Protein AF-0000000081098781 (afdb_homodimer)

Sequence (186 aa):
MKWMLLVIWVTLLCAADGVNGEGGSIKENVVYDVSNSPYLVTQDIVIHQGAKLTINPGVTVKFDPGVGMTIRGVLKAEVSKSKEVKVRSVQKFMKWMLLVIWVTLLCAADGVNGEGGSIKENVVYDVSNSPYLVTQDIVIHQGAKLTINPGVTVKFDPGVGMTIRGVLKAEVSKSKEVKVRSVQKF

Radius of gyration: 23.48 Å; Cα contacts (8 Å, |Δi|>4): 491; chains: 2; bounding box: 37×114×58 Å

Structure (mmCIF, N/CA/C/O backbone):
data_AF-0000000081098781-model_v1
#
loop_
_entity.id
_entity.type
_entity.pdbx_description
1 polymer 'Uncharacterized protein'
#
loop_
_atom_site.group_PDB
_atom_site.id
_atom_site.type_symbol
_atom_site.label_atom_id
_atom_site.label_alt_id
_atom_site.label_comp_id
_atom_site.label_asym_id
_atom_site.label_entity_id
_atom_site.label_seq_id
_atom_site.pdbx_PDB_ins_code
_atom_site.Cartn_x
_atom_site.Cartn_y
_atom_site.Cartn_z
_atom_site.occupancy
_atom_site.B_iso_or_equiv
_atom_site.auth_seq_id
_atom_site.auth_comp_id
_atom_site.auth_asym_id
_atom_site.auth_atom_id
_atom_site.pdbx_PDB_model_num
ATOM 1 N N . MET A 1 1 ? 19.25 -61.469 -20.016 1 42.28 1 MET A N 1
ATOM 2 C CA . MET A 1 1 ? 18.312 -60.375 -20.25 1 42.28 1 MET A CA 1
ATOM 3 C C . MET A 1 1 ? 18.844 -59.062 -19.625 1 42.28 1 MET A C 1
ATOM 5 O O . MET A 1 1 ? 19.109 -59 -18.422 1 42.28 1 MET A O 1
ATOM 9 N N . LYS A 1 2 ? 19.766 -58.281 -20.297 1 52.47 2 LYS A N 1
ATOM 10 C CA . LYS A 1 2 ? 20.297 -56.969 -19.984 1 52.47 2 LYS A CA 1
ATOM 11 C C . LYS A 1 2 ? 19.188 -55.938 -19.844 1 52.47 2 LYS A C 1
ATOM 13 O O . LYS A 1 2 ? 18.531 -55.594 -20.828 1 52.47 2 LYS A O 1
ATOM 18 N N . TRP A 1 3 ? 18.312 -56.031 -18.891 1 49.47 3 TRP A N 1
ATOM 19 C CA . TRP A 1 3 ? 17.25 -55.062 -18.641 1 49.47 3 TRP A CA 1
ATOM 20 C C . TRP A 1 3 ? 17.781 -53.625 -18.547 1 49.47 3 TRP A C 1
ATOM 22 O O . TRP A 1 3 ? 18.703 -53.375 -17.766 1 49.47 3 TRP A O 1
ATOM 32 N N . MET A 1 4 ? 17.672 -52.844 -19.656 1 50.31 4 MET A N 1
ATOM 33 C CA . MET A 1 4 ? 17.875 -51.406 -19.953 1 50.31 4 MET A CA 1
ATOM 34 C C . MET A 1 4 ? 17.172 -50.531 -18.922 1 50.31 4 MET A C 1
ATOM 36 O O . MET A 1 4 ? 15.945 -50.625 -18.766 1 50.31 4 MET A O 1
ATOM 40 N N . LEU A 1 5 ? 17.703 -50.031 -17.828 1 53.72 5 LEU A N 1
ATOM 41 C CA . LEU A 1 5 ? 17.266 -49.031 -16.844 1 53.72 5 LEU A CA 1
ATOM 42 C C . LEU A 1 5 ? 16.844 -47.719 -17.547 1 53.72 5 LEU A C 1
ATOM 44 O O . LEU A 1 5 ? 17.656 -47.094 -18.234 1 53.72 5 LEU A O 1
ATOM 48 N N . LEU A 1 6 ? 15.555 -47.594 -17.984 1 53.38 6 LEU A N 1
ATOM 49 C CA . LEU A 1 6 ? 14.969 -46.375 -18.484 1 53.38 6 LEU A CA 1
ATOM 50 C C . LEU A 1 6 ? 15 -45.281 -17.422 1 53.38 6 LEU A C 1
ATOM 52 O O . LEU A 1 6 ? 14.352 -45.375 -16.391 1 53.38 6 LEU A O 1
ATOM 56 N N . VAL A 1 7 ? 16.078 -44.625 -17.281 1 52.94 7 VAL A N 1
ATOM 57 C CA . VAL A 1 7 ? 16.188 -43.406 -16.453 1 52.94 7 VAL A CA 1
ATOM 58 C C . VAL A 1 7 ? 15.164 -42.375 -16.938 1 52.94 7 VAL A C 1
ATOM 60 O O . VAL A 1 7 ? 15.258 -41.875 -18.062 1 52.94 7 VAL A O 1
ATOM 63 N N . ILE A 1 8 ? 13.898 -42.438 -16.438 1 57.12 8 ILE A N 1
ATOM 64 C CA . ILE A 1 8 ? 12.898 -41.406 -16.672 1 57.12 8 ILE A CA 1
ATOM 65 C C . ILE A 1 8 ? 13.391 -40.062 -16.094 1 57.12 8 ILE A C 1
ATOM 67 O O . ILE A 1 8 ? 13.57 -39.938 -14.875 1 57.12 8 ILE A O 1
ATOM 71 N N . TRP A 1 9 ? 14.148 -39.219 -16.891 1 55.81 9 TRP A N 1
ATOM 72 C CA . TRP A 1 9 ? 14.539 -37.844 -16.594 1 55.81 9 TRP A CA 1
ATOM 73 C C . TRP A 1 9 ? 13.312 -36.969 -16.312 1 55.81 9 TRP A C 1
ATOM 75 O O . TRP A 1 9 ? 12.492 -36.75 -17.219 1 55.81 9 TRP A O 1
ATOM 85 N N . VAL A 1 10 ? 12.656 -37.094 -15.156 1 52.22 10 VAL A N 1
ATOM 86 C CA . VAL A 1 10 ? 11.578 -36.219 -14.703 1 52.22 10 VAL A CA 1
ATOM 87 C C . VAL A 1 10 ? 12.031 -34.75 -14.75 1 52.22 10 VAL A C 1
ATOM 89 O O . VAL A 1 10 ? 12.977 -34.375 -14.055 1 52.22 10 VAL A O 1
ATOM 92 N N . THR A 1 11 ? 11.891 -34 -15.891 1 50.66 11 THR A N 1
ATOM 93 C CA . THR A 1 11 ? 12.062 -32.562 -16.016 1 50.66 11 THR A CA 1
ATOM 94 C C . THR A 1 11 ? 11.062 -31.812 -15.141 1 50.66 11 THR A C 1
ATOM 96 O O . THR A 1 11 ? 9.852 -31.984 -15.297 1 50.66 11 THR A O 1
ATOM 99 N N . LEU A 1 12 ? 11.258 -31.625 -13.844 1 48.53 12 LEU A N 1
ATOM 100 C CA . LEU A 1 12 ? 10.523 -30.688 -12.992 1 48.53 12 LEU A CA 1
ATOM 101 C C . LEU A 1 12 ? 10.438 -29.312 -13.633 1 48.53 12 LEU A C 1
ATOM 103 O O . LEU A 1 12 ? 11.453 -28.625 -13.766 1 48.53 12 LEU A O 1
ATOM 107 N N . LEU A 1 13 ? 9.68 -29.125 -14.68 1 41.75 13 LEU A N 1
ATOM 108 C CA . LEU A 1 13 ? 9.406 -27.766 -15.141 1 41.75 13 LEU A CA 1
ATOM 109 C C . LEU A 1 13 ? 8.953 -26.875 -13.977 1 41.75 13 LEU A C 1
ATOM 111 O O . LEU A 1 13 ? 7.953 -27.188 -13.32 1 41.75 13 LEU A O 1
ATOM 115 N N . CYS A 1 14 ? 9.852 -26.406 -13.203 1 40.56 14 CYS A N 1
ATOM 116 C CA . CYS A 1 14 ? 9.523 -25.234 -12.406 1 40.56 14 CYS A CA 1
ATOM 117 C C . CYS A 1 14 ? 8.758 -24.203 -13.234 1 40.56 14 CYS A C 1
ATOM 119 O O . CYS A 1 14 ? 9.312 -23.609 -14.156 1 40.56 14 CYS A O 1
ATOM 121 N N . ALA A 1 15 ? 7.527 -24.484 -13.672 1 37.25 15 ALA A N 1
ATOM 122 C CA . ALA A 1 15 ? 6.684 -23.422 -14.234 1 37.25 15 ALA A CA 1
ATOM 123 C C . ALA A 1 15 ? 6.914 -22.094 -13.516 1 37.25 15 ALA A C 1
ATOM 125 O O . ALA A 1 15 ? 6.707 -22 -12.305 1 37.25 15 ALA A O 1
ATOM 126 N N . ALA A 1 16 ? 7.996 -21.422 -13.836 1 36.53 16 ALA A N 1
ATOM 127 C CA . ALA A 1 16 ? 8.055 -20 -13.492 1 36.53 16 ALA A CA 1
ATOM 128 C C . ALA A 1 16 ? 6.691 -19.328 -13.664 1 36.53 16 ALA A C 1
ATOM 130 O O . ALA A 1 16 ? 6.09 -19.406 -14.742 1 36.53 16 ALA A O 1
ATOM 131 N N . ASP A 1 17 ? 5.852 -19.547 -12.789 1 35.94 17 ASP A N 1
ATOM 132 C CA . ASP A 1 17 ? 4.703 -18.656 -12.906 1 35.94 17 ASP A CA 1
ATOM 133 C C . ASP A 1 17 ? 5.137 -17.266 -13.367 1 35.94 17 ASP A C 1
ATOM 135 O O . ASP A 1 17 ? 5.992 -16.625 -12.734 1 35.94 17 ASP A O 1
ATOM 139 N N . GLY A 1 18 ? 5.512 -17.031 -14.641 1 36.22 18 GLY A N 1
ATOM 140 C CA . GLY A 1 18 ? 5.648 -15.742 -15.289 1 36.22 18 GLY A CA 1
ATOM 141 C C . GLY A 1 18 ? 5.078 -14.602 -14.469 1 36.22 18 GLY A C 1
ATOM 142 O O . GLY A 1 18 ? 4.137 -14.789 -13.695 1 36.22 18 GLY A O 1
ATOM 143 N N . VAL A 1 19 ? 5.93 -13.633 -14.172 1 40.06 19 VAL A N 1
ATOM 144 C CA . VAL A 1 19 ? 5.598 -12.43 -13.422 1 40.06 19 VAL A CA 1
ATOM 145 C C . VAL A 1 19 ? 4.23 -11.906 -13.852 1 40.06 19 VAL A C 1
ATOM 147 O O . VAL A 1 19 ? 4.102 -11.266 -14.898 1 40.06 19 VAL A O 1
ATOM 150 N N . ASN A 1 20 ? 3.205 -12.688 -14.156 1 45.53 20 ASN A N 1
ATOM 151 C CA . ASN A 1 20 ? 1.869 -12.234 -14.531 1 45.53 20 ASN A CA 1
ATOM 152 C C . ASN A 1 20 ? 1.435 -11.023 -13.719 1 45.53 20 ASN A C 1
ATOM 154 O O . ASN A 1 20 ? 1.931 -10.797 -12.609 1 45.53 20 ASN A O 1
ATOM 158 N N . GLY A 1 21 ? 1.033 -9.914 -14.398 1 58.22 21 GLY A N 1
ATOM 159 C CA . GLY A 1 21 ? 0.295 -8.836 -13.766 1 58.22 21 GLY A CA 1
ATOM 160 C C . GLY A 1 21 ? -0.397 -9.25 -12.484 1 58.22 21 GLY A C 1
ATOM 161 O O . GLY A 1 21 ? -1.012 -10.312 -12.422 1 58.22 21 GLY A O 1
ATOM 162 N N . GLU A 1 22 ? 0.408 -8.875 -11.438 1 65.44 22 GLU A N 1
ATOM 163 C CA . GLU A 1 22 ? -0.18 -9.211 -10.141 1 65.44 22 GLU A CA 1
ATOM 164 C C . GLU A 1 22 ? -1.551 -8.562 -9.977 1 65.44 22 GLU A C 1
ATOM 166 O O . GLU A 1 22 ? -1.869 -7.586 -10.656 1 65.44 22 GLU A O 1
ATOM 171 N N . GLY A 1 23 ? -2.357 -9.219 -9.562 1 74.88 23 GLY A N 1
ATOM 172 C CA . GLY A 1 23 ? -3.707 -8.797 -9.211 1 74.88 23 GLY A CA 1
ATOM 173 C C . GLY A 1 23 ? -4.613 -9.961 -8.844 1 74.88 23 GLY A C 1
ATOM 174 O O . GLY A 1 23 ? -4.172 -11.109 -8.812 1 74.88 23 GLY A O 1
ATOM 175 N N . GLY A 1 24 ? -5.66 -9.602 -8.273 1 86.12 24 GLY A N 1
ATOM 176 C CA . GLY A 1 24 ? -6.664 -10.586 -7.906 1 86.12 24 GLY A CA 1
ATOM 177 C C . GLY A 1 24 ? -6.973 -10.602 -6.422 1 86.12 24 GLY A C 1
ATOM 178 O O . GLY A 1 24 ? -6.664 -9.648 -5.711 1 86.12 24 GLY A O 1
ATOM 179 N N . SER A 1 25 ? -7.629 -11.82 -6.113 1 90.81 25 SER A N 1
ATOM 180 C CA . SER A 1 25 ? -8.102 -11.961 -4.742 1 90.81 25 SER A CA 1
ATOM 181 C C . SER A 1 25 ? -7.086 -12.719 -3.887 1 90.81 25 SER A C 1
ATOM 183 O O . SER A 1 25 ? -6.625 -13.797 -4.27 1 90.81 25 SER A O 1
ATOM 185 N N . ILE A 1 26 ? -6.695 -12.172 -2.891 1 92.06 26 ILE A N 1
ATOM 186 C CA . I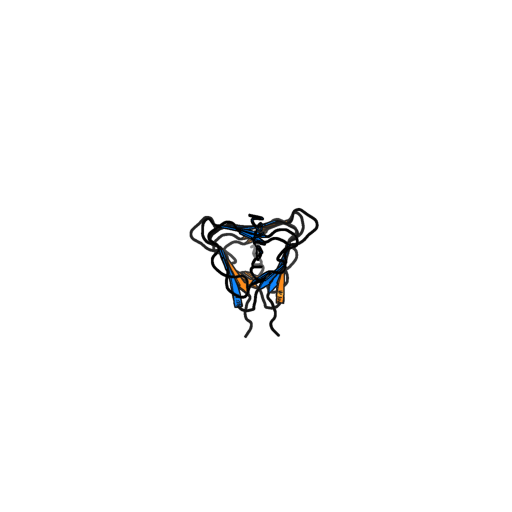LE A 1 26 ? -5.828 -12.797 -1.898 1 92.06 26 ILE A CA 1
ATOM 187 C C . ILE A 1 26 ? -6.668 -13.328 -0.738 1 92.06 26 ILE A C 1
ATOM 189 O O . ILE A 1 26 ? -7.246 -12.547 0.021 1 92.06 26 ILE A O 1
ATOM 193 N N . LYS A 1 27 ? -6.742 -14.602 -0.645 1 92.5 27 LYS A N 1
ATOM 194 C CA . LYS A 1 27 ? -7.594 -15.211 0.37 1 92.5 27 LYS A CA 1
ATOM 195 C C . LYS A 1 27 ? -6.762 -15.906 1.443 1 92.5 27 LYS A C 1
ATOM 197 O O . LYS A 1 27 ? -7.305 -16.422 2.422 1 92.5 27 LYS A O 1
ATOM 202 N N . GLU A 1 28 ? -5.477 -15.961 1.169 1 92.94 28 GLU A N 1
ATOM 203 C CA . GLU A 1 28 ? -4.535 -16.531 2.123 1 92.94 28 GLU A CA 1
ATOM 204 C C . GLU A 1 28 ? -3.346 -15.609 2.355 1 92.94 28 GLU A C 1
ATOM 206 O O . GLU A 1 28 ? -3.225 -14.57 1.701 1 92.94 28 GLU A O 1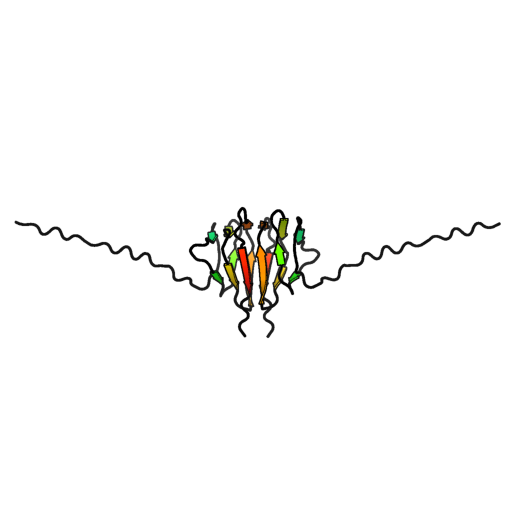
ATOM 211 N N . ASN A 1 29 ? -2.549 -16.125 3.258 1 93.62 29 ASN A N 1
ATOM 212 C CA . ASN A 1 29 ? -1.368 -15.312 3.549 1 93.62 29 ASN A CA 1
ATOM 213 C C . ASN A 1 29 ? -0.35 -15.375 2.414 1 93.62 29 ASN A C 1
ATOM 215 O O . ASN A 1 29 ? 0.05 -16.469 1.995 1 93.62 29 ASN A O 1
ATOM 219 N N . VAL A 1 30 ? -0.072 -14.281 1.863 1 91.62 30 VAL A N 1
ATOM 220 C CA . VAL A 1 30 ? 0.874 -14.172 0.758 1 91.62 30 VAL A CA 1
ATOM 221 C C . VAL A 1 30 ? 2.031 -13.258 1.155 1 91.62 30 VAL A C 1
ATOM 223 O O . VAL A 1 30 ? 1.834 -12.273 1.87 1 91.62 30 VAL A O 1
ATOM 226 N N . VAL A 1 31 ? 3.232 -13.617 0.716 1 92.94 31 VAL A N 1
ATOM 227 C CA . VAL A 1 31 ? 4.414 -12.805 0.979 1 92.94 31 VAL A CA 1
ATOM 228 C C . VAL A 1 31 ? 5.066 -12.398 -0.34 1 92.94 31 VAL A C 1
ATOM 230 O O . VAL A 1 31 ? 5.344 -13.242 -1.19 1 92.94 31 VAL A O 1
ATOM 233 N N . TYR A 1 32 ? 5.172 -11.172 -0.596 1 91.31 32 TYR A N 1
ATOM 234 C CA . TYR A 1 32 ? 5.953 -10.664 -1.716 1 91.31 32 TYR A CA 1
ATOM 235 C C . TYR A 1 32 ? 7.434 -10.586 -1.358 1 91.31 32 TYR A C 1
ATOM 237 O O . TYR A 1 32 ? 7.824 -9.844 -0.457 1 91.31 32 TYR A O 1
ATOM 245 N N . ASP A 1 33 ? 8.156 -11.289 -2.049 1 92.06 33 ASP A N 1
ATOM 246 C CA . ASP A 1 33 ? 9.594 -11.359 -1.797 1 92.06 33 ASP A CA 1
ATOM 247 C C . ASP A 1 33 ? 10.383 -10.695 -2.922 1 92.06 33 ASP A C 1
ATOM 249 O O . ASP A 1 33 ? 9.867 -10.516 -4.027 1 92.06 33 ASP A O 1
ATOM 253 N N . VAL A 1 34 ? 11.648 -10.406 -2.6 1 91.31 34 VAL A N 1
ATOM 254 C CA . VAL A 1 34 ? 12.508 -9.664 -3.52 1 91.31 34 VAL A CA 1
ATOM 255 C C . VAL A 1 34 ? 12.812 -10.523 -4.746 1 91.31 34 VAL A C 1
ATOM 257 O O . VAL A 1 34 ? 13.141 -9.992 -5.812 1 91.31 34 VAL A O 1
ATOM 260 N N . SER A 1 35 ? 12.672 -11.766 -4.602 1 90.31 35 SER A N 1
ATOM 261 C CA . SER A 1 35 ? 13.008 -12.688 -5.684 1 90.31 35 SER A CA 1
ATOM 262 C C . SER A 1 35 ? 12.141 -12.43 -6.914 1 90.31 35 SER A C 1
ATOM 264 O O . SER A 1 35 ? 12.594 -12.617 -8.047 1 90.31 35 SER A O 1
ATOM 266 N N . ASN A 1 36 ? 10.898 -11.961 -6.754 1 88.31 36 ASN A N 1
ATOM 267 C CA . ASN A 1 36 ? 9.984 -11.703 -7.859 1 88.31 36 ASN A CA 1
ATOM 268 C C . ASN A 1 36 ? 9.773 -10.203 -8.07 1 88.31 36 ASN A C 1
ATOM 270 O O . ASN A 1 36 ? 8.844 -9.805 -8.773 1 88.31 36 ASN A O 1
ATOM 274 N N . SER A 1 37 ? 10.594 -9.453 -7.445 1 90.12 37 SER A N 1
ATOM 275 C CA . SER A 1 37 ? 10.484 -8 -7.562 1 90.12 37 SER A CA 1
ATOM 276 C C . SER A 1 37 ? 11.117 -7.504 -8.859 1 90.12 37 SER A C 1
ATOM 278 O O . SER A 1 37 ? 12.156 -8.008 -9.281 1 90.12 37 SER A O 1
ATOM 280 N N . PRO A 1 38 ? 10.531 -6.535 -9.586 1 91.94 38 PRO A N 1
ATOM 281 C CA . PRO A 1 38 ? 9.328 -5.781 -9.211 1 91.94 38 PRO A CA 1
ATOM 282 C C . PRO A 1 38 ? 8.039 -6.539 -9.516 1 91.94 38 PRO A C 1
ATOM 284 O O . PRO A 1 38 ? 8.008 -7.375 -10.422 1 91.94 38 PRO A O 1
ATOM 287 N N . TYR A 1 39 ? 7.031 -6.316 -8.742 1 90.94 39 TYR A N 1
ATOM 288 C CA . TYR A 1 39 ? 5.68 -6.816 -8.977 1 90.94 39 TYR A CA 1
ATOM 289 C C . TYR A 1 39 ? 4.852 -5.809 -9.766 1 90.94 39 TYR A C 1
ATOM 291 O O . TYR A 1 39 ? 4.605 -4.695 -9.297 1 90.94 39 TYR A O 1
ATOM 299 N N . LEU A 1 40 ? 4.402 -6.133 -10.922 1 89.31 40 LEU A N 1
ATOM 300 C CA . LEU A 1 40 ? 3.566 -5.266 -11.75 1 89.31 40 LEU A CA 1
ATOM 301 C C . LEU A 1 40 ? 2.09 -5.609 -11.578 1 89.31 40 LEU A C 1
ATOM 303 O O . LEU A 1 40 ? 1.626 -6.641 -12.062 1 89.31 40 LEU A O 1
ATOM 307 N N . VAL A 1 41 ? 1.435 -4.773 -10.945 1 89.56 41 VAL A N 1
ATOM 308 C CA . VAL A 1 41 ? 0.017 -4.992 -10.68 1 89.56 41 VAL A CA 1
ATOM 309 C C . VAL A 1 41 ? -0.819 -4.398 -11.812 1 89.56 41 VAL A C 1
ATOM 311 O O . VAL A 1 41 ? -0.92 -3.174 -11.938 1 89.56 41 VAL A O 1
ATOM 314 N N . THR A 1 42 ? -1.396 -5.246 -12.555 1 88.5 42 THR A N 1
ATOM 315 C CA . THR A 1 42 ? -2.121 -4.816 -13.742 1 88.5 42 THR A CA 1
ATOM 316 C C . THR A 1 42 ? -3.627 -4.906 -13.516 1 88.5 42 THR A C 1
ATOM 318 O O . THR A 1 42 ? -4.41 -4.453 -14.359 1 88.5 42 THR A O 1
ATOM 321 N N . GLN A 1 43 ? -3.996 -5.57 -12.406 1 89.5 43 GLN A N 1
ATOM 322 C CA . GLN A 1 43 ? -5.387 -5.672 -11.977 1 89.5 43 GLN A CA 1
ATOM 323 C C . GLN A 1 43 ? -5.523 -5.402 -10.484 1 89.5 43 GLN A C 1
ATOM 325 O O . GLN A 1 43 ? -4.566 -5.57 -9.727 1 89.5 43 GLN A O 1
ATOM 330 N N . ASP A 1 44 ? -6.68 -5.105 -10.203 1 90.88 44 ASP A N 1
ATOM 331 C CA . ASP A 1 44 ? -6.91 -4.758 -8.805 1 90.88 44 ASP A CA 1
ATOM 332 C C . ASP A 1 44 ? -6.598 -5.938 -7.891 1 90.88 44 ASP A C 1
ATOM 334 O O . ASP A 1 44 ? -6.898 -7.086 -8.219 1 90.88 44 ASP A O 1
ATOM 338 N N . ILE A 1 45 ? -6.059 -5.691 -6.777 1 93.06 45 ILE A N 1
ATOM 339 C CA . ILE A 1 45 ? -5.824 -6.68 -5.73 1 93.06 45 ILE A CA 1
ATOM 340 C C . ILE A 1 45 ? -6.875 -6.527 -4.633 1 93.06 45 ILE A C 1
ATOM 342 O O . ILE A 1 45 ? -7.152 -5.414 -4.184 1 93.06 45 ILE A O 1
ATOM 346 N N . VAL A 1 46 ? -7.473 -7.641 -4.285 1 93.62 46 VAL A N 1
ATOM 347 C CA . VAL A 1 46 ? -8.406 -7.648 -3.164 1 93.62 46 VAL A CA 1
ATOM 348 C C . VAL A 1 46 ? -7.891 -8.586 -2.074 1 93.62 46 VAL A C 1
ATOM 350 O O . VAL A 1 46 ? -7.793 -9.797 -2.285 1 93.62 46 VAL A O 1
ATOM 353 N N . ILE A 1 47 ? -7.504 -8.086 -0.953 1 93.94 47 ILE A N 1
ATOM 354 C CA . ILE A 1 47 ? -7.129 -8.875 0.213 1 93.94 47 ILE A CA 1
ATOM 355 C C . ILE A 1 47 ? -8.367 -9.164 1.059 1 93.94 47 ILE A C 1
ATOM 357 O O . ILE A 1 47 ? -8.945 -8.258 1.652 1 93.94 47 ILE A O 1
ATOM 361 N N . HIS A 1 48 ? -8.695 -10.375 1.132 1 92.94 48 HIS A N 1
ATOM 362 C CA . HIS A 1 48 ? -9.93 -10.734 1.829 1 92.94 48 HIS A CA 1
ATOM 363 C C . HIS A 1 48 ? -9.703 -10.805 3.336 1 92.94 48 HIS A C 1
ATOM 365 O O . HIS A 1 48 ? -8.562 -10.812 3.801 1 92.94 48 HIS A O 1
ATOM 371 N N . GLN A 1 49 ? -10.844 -10.773 3.928 1 92.25 49 GLN A N 1
ATOM 372 C CA . GLN A 1 49 ? -10.789 -10.875 5.383 1 92.25 49 GLN A CA 1
ATOM 373 C C . GLN A 1 49 ? -10.07 -12.148 5.816 1 92.25 49 GLN A C 1
ATOM 375 O O . GLN A 1 49 ? -10.305 -13.227 5.262 1 92.25 49 GLN A O 1
ATOM 380 N N . GLY A 1 50 ? -9.219 -12.039 6.746 1 90 50 GLY A N 1
ATOM 381 C CA . GLY A 1 50 ? -8.484 -13.195 7.238 1 90 50 GLY A CA 1
ATOM 382 C C . GLY A 1 50 ? -7.18 -13.438 6.504 1 90 50 GLY A C 1
ATOM 383 O O . GLY A 1 50 ? -6.359 -14.25 6.938 1 90 50 GLY A O 1
ATOM 384 N N . ALA A 1 51 ? -7.07 -12.812 5.332 1 92.12 51 ALA A N 1
ATOM 385 C CA . ALA A 1 51 ? -5.836 -12.953 4.562 1 92.12 51 ALA A CA 1
ATOM 386 C C . ALA A 1 51 ? -4.852 -11.836 4.898 1 92.12 51 ALA A C 1
ATOM 388 O O . ALA A 1 51 ? -5.246 -10.781 5.398 1 92.12 51 ALA A O 1
ATOM 389 N N . LYS A 1 52 ? -3.596 -12.211 4.703 1 93.88 52 LYS A N 1
ATOM 390 C CA . LYS A 1 52 ? -2.541 -11.25 4.992 1 93.88 52 LYS A CA 1
ATOM 391 C C . LYS A 1 52 ? -1.551 -11.148 3.838 1 93.88 52 LYS A C 1
ATOM 393 O O . LYS A 1 52 ? -1.098 -12.172 3.314 1 93.88 52 LYS A O 1
ATOM 398 N N . LEU A 1 53 ? -1.294 -9.945 3.379 1 93.25 53 LEU A N 1
ATOM 399 C CA . LEU A 1 53 ? -0.234 -9.695 2.406 1 93.25 53 LEU A CA 1
ATOM 400 C C . LEU A 1 53 ? 0.962 -9.016 3.064 1 93.25 53 LEU A C 1
ATOM 402 O O . LEU A 1 53 ? 0.834 -7.918 3.607 1 93.25 53 LEU A O 1
ATOM 406 N N . THR A 1 54 ? 2.076 -9.719 3.076 1 95 54 THR A N 1
ATOM 407 C CA . THR A 1 54 ? 3.311 -9.172 3.627 1 95 54 THR A CA 1
ATOM 408 C C . THR A 1 54 ? 4.293 -8.828 2.512 1 95 54 THR A C 1
ATOM 410 O O . THR A 1 54 ? 4.582 -9.656 1.651 1 95 54 THR A O 1
ATOM 413 N N . ILE A 1 55 ? 4.727 -7.648 2.48 1 93.19 55 ILE A N 1
ATOM 414 C CA . ILE A 1 55 ? 5.715 -7.211 1.499 1 93.19 55 ILE A CA 1
ATOM 415 C C . ILE A 1 55 ? 7.094 -7.133 2.152 1 93.19 55 ILE A C 1
ATOM 417 O O . ILE A 1 55 ? 7.301 -6.355 3.088 1 93.19 55 ILE A O 1
ATOM 421 N N . ASN A 1 56 ? 8.039 -7.848 1.707 1 93.38 56 ASN A N 1
ATOM 422 C CA . ASN A 1 56 ? 9.383 -7.898 2.264 1 93.38 56 ASN A CA 1
ATOM 423 C C . ASN A 1 56 ? 10.219 -6.699 1.827 1 93.38 56 ASN A C 1
ATOM 425 O O . ASN A 1 56 ? 9.969 -6.109 0.774 1 93.38 56 ASN A O 1
ATOM 429 N N . PRO A 1 57 ? 11.172 -6.422 2.662 1 94.12 57 PRO A N 1
ATOM 430 C CA . PRO A 1 57 ? 12.07 -5.324 2.283 1 94.12 57 PRO A CA 1
ATOM 431 C C . PRO A 1 57 ? 12.797 -5.582 0.963 1 94.12 57 PRO A C 1
ATOM 433 O O . PRO A 1 57 ? 13.188 -6.719 0.68 1 94.12 57 PRO A O 1
ATOM 436 N N . GLY A 1 58 ? 12.922 -4.527 0.175 1 93.81 58 GLY A N 1
ATOM 437 C CA . GLY A 1 58 ? 13.609 -4.637 -1.101 1 93.81 58 GLY A CA 1
ATOM 438 C C . GLY A 1 58 ? 12.664 -4.828 -2.273 1 93.81 58 GLY A C 1
ATOM 439 O O . GLY A 1 58 ? 13.094 -4.789 -3.43 1 93.81 58 GLY A O 1
ATOM 440 N N . VAL A 1 59 ? 11.422 -5.031 -1.995 1 93.69 59 VAL A N 1
ATOM 441 C CA . VAL A 1 59 ? 10.43 -5.305 -3.033 1 93.69 59 VAL A CA 1
ATOM 442 C C . VAL A 1 59 ? 9.922 -3.99 -3.623 1 93.69 59 VAL A C 1
ATOM 444 O O . VAL A 1 59 ? 9.773 -2.998 -2.906 1 93.69 59 VAL A O 1
ATOM 447 N N . THR A 1 60 ? 9.758 -3.99 -4.926 1 93.62 60 THR A N 1
ATOM 448 C CA . THR A 1 60 ? 9.109 -2.887 -5.621 1 93.62 60 THR A CA 1
ATOM 449 C C . THR A 1 60 ? 7.77 -3.332 -6.211 1 93.62 60 THR A C 1
ATOM 451 O O . THR A 1 60 ? 7.691 -4.359 -6.883 1 93.62 60 THR A O 1
ATOM 454 N N . VAL A 1 61 ? 6.734 -2.643 -5.883 1 91.56 61 VAL A N 1
ATOM 455 C CA . VAL A 1 61 ? 5.406 -2.922 -6.418 1 91.56 61 VAL A CA 1
ATOM 456 C C . VAL A 1 61 ? 4.977 -1.782 -7.34 1 91.56 61 VAL A C 1
ATOM 458 O O . VAL A 1 61 ? 4.977 -0.616 -6.938 1 91.56 61 VAL A O 1
ATOM 461 N N . LYS A 1 62 ? 4.605 -2.057 -8.562 1 90.19 62 LYS A N 1
ATOM 462 C CA . LYS A 1 62 ? 4.168 -1.074 -9.555 1 90.19 62 LYS A CA 1
ATOM 463 C C . LYS A 1 62 ? 2.709 -1.301 -9.945 1 90.19 62 LYS A C 1
ATOM 465 O O . LYS A 1 62 ? 2.324 -2.414 -10.312 1 90.19 62 LYS A O 1
ATOM 470 N N . PHE A 1 63 ? 1.956 -0.246 -9.875 1 88.38 63 PHE A N 1
ATOM 471 C CA . PHE A 1 63 ? 0.544 -0.312 -10.227 1 88.38 63 PHE A CA 1
ATOM 472 C C . PHE A 1 63 ? 0.29 0.368 -11.57 1 88.38 63 PHE A C 1
ATOM 474 O O . PHE A 1 63 ? 0.806 1.458 -11.828 1 88.38 63 PHE A O 1
ATOM 481 N N . ASP A 1 64 ? -0.509 -0.297 -12.398 1 85.69 64 ASP A N 1
ATOM 482 C CA . ASP A 1 64 ? -0.975 0.363 -13.609 1 85.69 64 ASP A CA 1
ATOM 483 C C . ASP A 1 64 ? -1.938 1.501 -13.281 1 85.69 64 ASP A C 1
ATOM 485 O O . ASP A 1 64 ? -2.59 1.488 -12.234 1 85.69 64 ASP A O 1
ATOM 489 N N . PRO A 1 65 ? -1.998 2.449 -14.203 1 83.5 65 PRO A N 1
ATOM 490 C CA . PRO A 1 65 ? -2.961 3.525 -13.953 1 83.5 65 PRO A CA 1
ATOM 491 C C . PRO A 1 65 ? -4.391 3.014 -13.789 1 83.5 65 PRO A C 1
ATOM 493 O O . PRO A 1 65 ? -4.832 2.152 -14.555 1 83.5 65 PRO A O 1
ATOM 496 N N . GLY A 1 66 ? -5.02 3.424 -12.812 1 84.44 66 GLY A N 1
ATOM 497 C CA . GLY A 1 66 ? -6.402 3.025 -12.586 1 84.44 66 GLY A CA 1
ATOM 498 C C . GLY A 1 66 ? -6.531 1.753 -11.766 1 84.44 66 GLY A C 1
ATOM 499 O O . GLY A 1 66 ? -7.641 1.346 -11.414 1 84.44 66 GLY A O 1
ATOM 500 N N . VAL A 1 67 ? -5.43 1.13 -11.57 1 86.56 67 VAL A N 1
ATOM 501 C CA . VAL A 1 67 ? -5.41 -0.096 -10.781 1 86.56 67 VAL A CA 1
ATOM 502 C C . VAL A 1 67 ? -5.129 0.237 -9.312 1 86.56 67 VAL A C 1
ATOM 504 O O . VAL A 1 67 ? -4.43 1.209 -9.016 1 86.56 67 VAL A O 1
ATOM 507 N N . GLY A 1 68 ? -5.742 -0.604 -8.445 1 88.81 68 GLY A N 1
ATOM 508 C CA . GLY A 1 68 ? -5.547 -0.349 -7.031 1 88.81 68 GLY A CA 1
ATOM 509 C C . GLY A 1 68 ? -5.633 -1.603 -6.18 1 88.81 68 GLY A C 1
ATOM 510 O O . GLY A 1 68 ? -5.449 -2.713 -6.684 1 88.81 68 GLY A O 1
ATOM 511 N N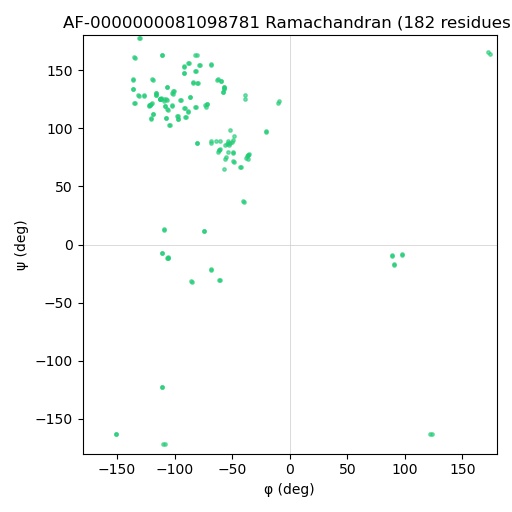 . MET A 1 69 ? -5.816 -1.345 -4.875 1 92.25 69 MET A N 1
ATOM 512 C CA . MET A 1 69 ? -5.914 -2.443 -3.918 1 92.25 69 MET A CA 1
ATOM 513 C C . MET A 1 69 ? -7.047 -2.199 -2.924 1 92.25 69 MET A C 1
ATOM 515 O O . MET A 1 69 ? -7.246 -1.072 -2.469 1 92.25 69 MET A O 1
ATOM 519 N N . THR A 1 70 ? -7.805 -3.207 -2.719 1 94.12 70 THR A N 1
ATOM 520 C CA . THR A 1 70 ? -8.82 -3.211 -1.675 1 94.12 70 THR A CA 1
ATOM 521 C C . THR A 1 70 ? -8.422 -4.133 -0.527 1 94.12 70 THR A C 1
ATOM 523 O O . THR A 1 70 ? -8.25 -5.34 -0.722 1 94.12 70 THR A O 1
ATOM 526 N N . ILE A 1 71 ? -8.281 -3.586 0.622 1 94.5 71 ILE A N 1
ATOM 527 C CA . ILE A 1 71 ? -7.793 -4.328 1.779 1 94.5 71 ILE A CA 1
ATOM 528 C C . ILE A 1 71 ? -8.945 -4.586 2.75 1 94.5 71 ILE A C 1
ATOM 530 O O . ILE A 1 71 ? -9.477 -3.648 3.35 1 94.5 71 ILE A O 1
ATOM 534 N N . ARG A 1 72 ? -9.375 -5.801 2.842 1 94.25 72 ARG A N 1
ATOM 535 C CA . ARG A 1 72 ? -10.383 -6.234 3.811 1 94.25 72 ARG A CA 1
ATOM 536 C C . ARG A 1 72 ? -9.742 -7.051 4.93 1 94.25 72 ARG A C 1
ATOM 538 O O . ARG A 1 72 ? -10.398 -7.375 5.922 1 94.25 72 ARG A O 1
ATOM 545 N N . GLY A 1 73 ? -8.547 -7.395 4.688 1 94.81 73 GLY A N 1
ATOM 546 C CA . GLY A 1 73 ? -7.742 -8.117 5.66 1 94.81 73 GLY A CA 1
ATOM 547 C C . GLY A 1 73 ? -6.605 -7.285 6.227 1 94.81 73 GLY A C 1
ATOM 548 O O . GLY A 1 73 ? -6.832 -6.203 6.77 1 94.81 73 GLY A O 1
ATOM 549 N N . VAL A 1 74 ? -5.324 -7.949 5.996 1 93.38 74 VAL A N 1
ATOM 550 C CA . VAL A 1 74 ? -4.184 -7.262 6.586 1 93.38 74 VAL A CA 1
ATOM 551 C C . VAL A 1 74 ? -3.115 -7.023 5.52 1 93.38 74 VAL A C 1
ATOM 553 O O . VAL A 1 74 ? -2.787 -7.93 4.75 1 93.38 74 VAL A O 1
ATOM 556 N N . LEU A 1 75 ? -2.609 -5.82 5.328 1 94.06 75 LEU A N 1
ATOM 557 C CA . LEU A 1 75 ? -1.438 -5.461 4.539 1 94.06 75 LEU A CA 1
ATOM 558 C C . LEU A 1 75 ? -0.311 -4.957 5.434 1 94.06 75 LEU A C 1
ATOM 560 O O . LEU A 1 75 ? -0.518 -4.062 6.254 1 94.06 75 LEU A O 1
ATOM 564 N N . LYS A 1 76 ? 0.785 -5.562 5.309 1 94.75 76 LYS A N 1
ATOM 565 C CA . LYS A 1 76 ? 1.925 -5.184 6.137 1 94.75 76 LYS A CA 1
ATOM 566 C C . LYS A 1 76 ? 3.201 -5.082 5.305 1 94.75 76 LYS A C 1
ATOM 568 O O . LYS A 1 76 ? 3.541 -6.008 4.566 1 94.75 76 LYS A O 1
ATOM 573 N N . ALA A 1 77 ? 3.795 -3.984 5.312 1 93.88 77 ALA A N 1
ATOM 574 C CA . ALA A 1 77 ? 5.137 -3.768 4.773 1 93.88 77 ALA A CA 1
ATOM 575 C C . ALA A 1 77 ? 6.086 -3.258 5.855 1 93.88 77 ALA A C 1
ATOM 577 O O . ALA A 1 77 ? 5.91 -2.152 6.371 1 93.88 77 ALA A O 1
ATOM 578 N N . GLU A 1 78 ? 6.938 -4.059 6.254 1 89.88 78 GLU A N 1
ATOM 579 C CA . GLU A 1 78 ? 7.875 -3.725 7.324 1 89.88 78 GLU A CA 1
ATOM 580 C C . GLU A 1 78 ? 9.32 -3.869 6.855 1 89.88 78 GLU A C 1
ATOM 582 O O . GLU A 1 78 ? 9.727 -4.938 6.395 1 89.88 78 GLU A O 1
ATOM 587 N N . VAL A 1 79 ? 9.93 -2.74 6.949 1 87.38 79 VAL A N 1
ATOM 588 C CA . VAL A 1 79 ? 11.32 -2.736 6.527 1 87.38 79 VAL A CA 1
ATOM 589 C C . VAL A 1 79 ? 12.234 -2.711 7.75 1 87.38 79 VAL A C 1
ATOM 591 O O . VAL A 1 79 ? 12.164 -1.785 8.562 1 87.38 79 VAL A O 1
ATOM 594 N N . SER A 1 80 ? 12.781 -3.783 8.07 1 74.31 80 SER A N 1
ATOM 595 C CA . SER A 1 80 ? 13.672 -3.9 9.211 1 74.31 80 SER A CA 1
ATOM 596 C C . SER A 1 80 ? 15.102 -3.504 8.844 1 74.31 80 SER A C 1
ATOM 598 O O . SER A 1 80 ? 15.87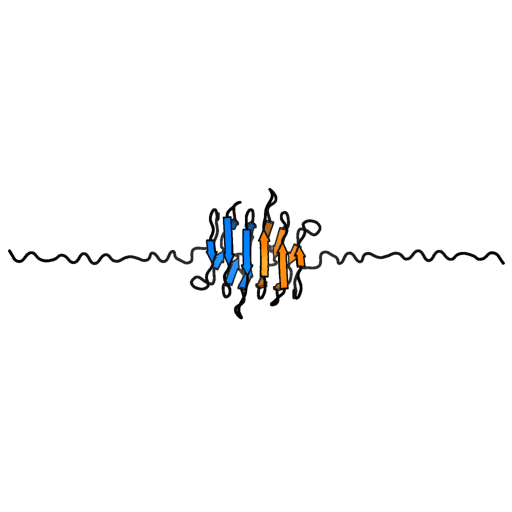5 -3.076 9.703 1 74.31 80 SER A O 1
ATOM 600 N N . LYS A 1 81 ? 15.484 -3.738 7.688 1 74.56 81 LYS A N 1
ATOM 601 C CA . LYS A 1 81 ? 16.859 -3.549 7.254 1 74.56 81 LYS A CA 1
ATOM 602 C C . LYS A 1 81 ? 17 -2.352 6.316 1 74.56 81 LYS A C 1
ATOM 604 O O . LYS A 1 81 ? 16.047 -1.585 6.152 1 74.56 81 LYS A O 1
ATOM 609 N N . SER A 1 82 ? 18.188 -2.203 5.734 1 77.75 82 SER A N 1
ATOM 610 C CA . SER A 1 82 ? 18.562 -1.074 4.891 1 77.75 82 SER A CA 1
ATOM 611 C C . SER A 1 82 ? 17.906 -1.162 3.518 1 77.75 82 SER A C 1
ATOM 613 O O . SER A 1 82 ? 18.156 -0.331 2.645 1 77.75 82 SER A O 1
ATOM 615 N N . LYS A 1 83 ? 16.922 -2.096 3.363 1 87.81 83 LYS A N 1
ATOM 616 C CA . LYS A 1 83 ? 16.297 -2.17 2.045 1 87.81 83 LYS A CA 1
ATOM 617 C C . LYS A 1 83 ? 14.867 -1.635 2.084 1 87.81 83 LYS A C 1
ATOM 619 O O . LYS A 1 83 ? 14.039 -2.119 2.857 1 87.81 83 LYS A O 1
ATOM 624 N N . GLU A 1 84 ? 14.633 -0.765 1.303 1 93.81 84 GLU A N 1
ATOM 625 C CA . GLU A 1 84 ? 13.336 -0.101 1.298 1 93.81 84 GLU A CA 1
ATOM 626 C C . GLU A 1 84 ? 12.344 -0.843 0.409 1 93.81 84 GLU A C 1
ATOM 628 O O . GLU A 1 84 ? 12.734 -1.684 -0.403 1 93.81 84 GLU A O 1
ATOM 633 N N . VAL A 1 85 ? 11.102 -0.652 0.697 1 94.19 85 VAL A N 1
ATOM 634 C CA . VAL A 1 85 ? 10.016 -1.101 -0.168 1 94.19 85 VAL A CA 1
ATOM 635 C C . VAL A 1 85 ? 9.484 0.076 -0.984 1 94.19 85 VAL A C 1
ATOM 637 O O . VAL A 1 85 ? 9.297 1.175 -0.455 1 94.19 85 VAL A O 1
ATOM 640 N N . LYS A 1 86 ? 9.328 -0.128 -2.256 1 93.62 86 LYS A N 1
ATOM 641 C CA . LYS A 1 86 ? 8.836 0.934 -3.127 1 93.62 86 LYS A CA 1
ATOM 642 C C . LYS A 1 86 ? 7.488 0.556 -3.742 1 93.62 86 LYS A C 1
ATOM 644 O O . LYS A 1 86 ? 7.324 -0.556 -4.246 1 93.62 86 LYS A O 1
ATOM 649 N N . VAL A 1 87 ? 6.551 1.409 -3.664 1 91.88 87 VAL A N 1
ATOM 650 C CA . VAL A 1 87 ? 5.25 1.301 -4.312 1 91.88 87 VAL A CA 1
ATOM 651 C C . VAL A 1 87 ? 5.047 2.477 -5.266 1 91.88 87 VAL A C 1
ATOM 653 O O . VAL A 1 87 ? 5.094 3.637 -4.848 1 91.88 87 VAL A O 1
ATOM 656 N N . ARG A 1 88 ? 4.828 2.146 -6.547 1 88.88 88 ARG A N 1
ATOM 657 C CA . ARG A 1 88 ? 4.746 3.205 -7.547 1 88.88 88 ARG A CA 1
ATOM 658 C C . ARG A 1 88 ? 3.588 2.959 -8.508 1 88.88 88 ARG A C 1
ATOM 660 O O . ARG A 1 88 ? 3.248 1.809 -8.797 1 88.88 88 ARG A O 1
ATOM 667 N N . SER A 1 89 ? 2.898 4.047 -8.914 1 85.75 89 SER A N 1
ATOM 668 C CA . SER A 1 89 ? 1.952 3.969 -10.023 1 85.75 89 SER A CA 1
ATOM 669 C C . SER A 1 89 ? 2.648 4.18 -11.359 1 85.75 89 SER A C 1
ATOM 671 O O . SER A 1 89 ? 3.455 5.102 -11.508 1 85.75 89 SER A O 1
ATOM 673 N N . VAL A 1 90 ? 2.451 3.299 -12.219 1 78.06 90 VAL A N 1
ATOM 674 C CA . VAL A 1 90 ? 3.078 3.424 -13.531 1 78.06 90 VAL A CA 1
ATOM 675 C C . VAL A 1 90 ? 2.406 4.547 -14.32 1 78.06 90 VAL A C 1
ATOM 677 O O . VAL A 1 90 ? 1.204 4.781 -14.18 1 78.06 90 VAL A O 1
ATOM 680 N N . GLN A 1 91 ? 3.215 5.535 -14.695 1 68.25 91 GLN A N 1
ATOM 681 C CA . GLN A 1 91 ? 2.684 6.555 -15.594 1 68.25 91 GLN A CA 1
ATOM 682 C C . GLN A 1 91 ? 2.688 6.07 -17.031 1 68.25 91 GLN A C 1
ATOM 684 O O . GLN A 1 91 ? 3.725 5.648 -17.547 1 68.25 91 GLN A O 1
ATOM 689 N N . LYS A 1 92 ? 1.654 5.43 -17.344 1 52.25 92 LYS A N 1
ATOM 690 C CA . LYS A 1 92 ? 1.682 5.156 -18.766 1 52.25 92 LYS A CA 1
ATOM 691 C C . LYS A 1 92 ? 1.51 6.441 -19.578 1 52.25 92 LYS A C 1
ATOM 693 O O . LYS A 1 92 ? 0.574 7.207 -19.344 1 52.25 92 LYS A O 1
ATOM 698 N N . PHE A 1 93 ? 2.748 7.168 -19.875 1 42.69 93 PHE A N 1
ATOM 699 C CA . PHE A 1 93 ? 2.725 8.258 -20.844 1 42.69 93 PHE A CA 1
ATOM 700 C C . PHE A 1 93 ? 2.246 7.766 -22.203 1 42.69 93 PHE A C 1
ATOM 702 O O . PHE A 1 93 ? 2.428 6.594 -22.547 1 42.69 93 PHE A O 1
ATOM 709 N N . MET B 1 1 ? -14.383 54.625 37.969 1 44.25 1 MET B N 1
ATOM 710 C CA . MET B 1 1 ? -13.773 54.125 36.75 1 44.25 1 MET B CA 1
ATOM 711 C C . MET B 1 1 ? -14.281 52.719 36.438 1 44.25 1 MET B C 1
ATOM 713 O O . MET B 1 1 ? -14.258 51.844 37.312 1 44.25 1 MET B O 1
ATOM 717 N N . LYS B 1 2 ? -15.422 52.531 35.562 1 52.06 2 LYS B N 1
ATOM 718 C CA . LYS B 1 2 ? -15.992 51.344 34.906 1 52.06 2 LYS B CA 1
ATOM 719 C C . LYS B 1 2 ? -14.914 50.562 34.188 1 52.06 2 LYS B C 1
ATOM 721 O O . LYS B 1 2 ? -14.211 51.094 33.312 1 52.06 2 LYS B O 1
ATOM 726 N N . TRP B 1 3 ? -14.242 49.594 34.812 1 51.12 3 TRP B N 1
ATOM 727 C CA . TRP B 1 3 ? -13.312 48.594 34.312 1 51.12 3 TRP B CA 1
ATOM 728 C C . TRP B 1 3 ? -13.914 47.781 33.156 1 51.12 3 TRP B C 1
ATOM 730 O O . TRP B 1 3 ? -14.914 47.094 33.344 1 51.12 3 TRP B O 1
ATOM 740 N N . MET B 1 4 ? -13.922 48.344 31.938 1 50.31 4 MET B N 1
ATOM 741 C CA . MET B 1 4 ? -14.312 47.688 30.688 1 50.31 4 MET B CA 1
ATOM 742 C C . MET B 1 4 ? -13.547 46.375 30.484 1 50.31 4 MET B C 1
ATOM 744 O O . MET B 1 4 ? -12.312 46.406 30.422 1 50.31 4 MET B O 1
ATOM 748 N N . LEU B 1 5 ? -13.914 45.219 30.969 1 53.47 5 LEU B N 1
ATOM 749 C CA . LEU B 1 5 ? -13.422 43.844 30.734 1 53.47 5 LEU B CA 1
ATOM 750 C C . LEU B 1 5 ? -13.344 43.562 29.234 1 53.47 5 LEU B C 1
ATOM 752 O O . LEU B 1 5 ? -14.359 43.625 28.531 1 53.47 5 LEU B O 1
ATOM 756 N N . LEU B 1 6 ? -12.219 43.875 28.578 1 53.53 6 LEU B N 1
ATOM 757 C CA . LEU B 1 6 ? -11.93 43.5 27.188 1 53.53 6 LEU B CA 1
ATOM 758 C C . LEU B 1 6 ? -11.875 42 27.031 1 53.53 6 LEU B C 1
ATOM 760 O O . LEU B 1 6 ? -10.992 41.344 27.609 1 53.53 6 LEU B O 1
ATOM 764 N N . VAL B 1 7 ? -12.992 41.344 26.938 1 53.59 7 VAL B N 1
ATOM 765 C CA . VAL B 1 7 ? -13.062 39.938 26.562 1 53.59 7 VAL B CA 1
ATOM 766 C C . VAL B 1 7 ? -12.328 39.719 25.25 1 53.59 7 VAL B C 1
ATOM 768 O O . VAL B 1 7 ? -12.734 40.219 24.203 1 53.59 7 VAL B O 1
ATOM 771 N N . ILE B 1 8 ? -10.992 39.438 25.297 1 58 8 ILE B N 1
ATOM 772 C CA . ILE B 1 8 ? -10.227 39.031 24.125 1 58 8 ILE B CA 1
ATOM 773 C C . ILE B 1 8 ? -10.742 37.688 23.625 1 58 8 ILE B C 1
ATOM 775 O O . ILE B 1 8 ? -10.656 36.688 24.312 1 58 8 ILE B O 1
ATOM 779 N N . TRP B 1 9 ? -11.805 37.656 22.688 1 55.84 9 TRP B N 1
ATOM 780 C CA . TRP B 1 9 ? -12.297 36.5 21.938 1 55.84 9 TRP B CA 1
ATOM 781 C C . TRP B 1 9 ? -11.172 35.844 21.156 1 55.84 9 TRP B C 1
ATOM 783 O O . TRP B 1 9 ? -10.617 36.438 20.234 1 55.84 9 TRP B O 1
ATOM 793 N N . VAL B 1 10 ? -10.266 35.094 21.797 1 53.34 10 VAL B N 1
ATOM 794 C CA . VAL B 1 10 ? -9.242 34.281 21.156 1 53.34 10 VAL B CA 1
ATOM 795 C C . VAL B 1 10 ? -9.891 33.312 20.156 1 53.34 10 VAL B C 1
ATOM 797 O O . VAL B 1 10 ? -10.688 32.469 20.547 1 53.34 10 VAL B O 1
ATOM 800 N N . THR B 1 11 ? -10.141 33.688 18.875 1 51.12 11 THR B N 1
ATOM 801 C CA . THR B 1 11 ? -10.539 32.812 17.766 1 51.12 11 THR B CA 1
ATOM 802 C C . THR B 1 11 ? -9.461 31.766 17.484 1 51.12 11 THR B C 1
ATOM 804 O O . THR B 1 11 ? -8.312 32.125 17.188 1 51.12 11 THR B O 1
ATOM 807 N N . LEU B 1 12 ? -9.367 30.656 18.219 1 49.56 12 LEU B N 1
ATOM 808 C CA . LEU B 1 12 ? -8.57 29.5 17.859 1 49.56 12 LEU B CA 1
ATOM 809 C C . LEU B 1 12 ? -8.836 29.062 16.422 1 49.56 12 LEU B C 1
ATOM 811 O O . LEU B 1 12 ? -9.938 28.609 16.109 1 49.56 12 LEU B O 1
ATOM 815 N N . LEU B 1 13 ? -8.406 29.781 15.438 1 42.97 13 LEU B N 1
ATOM 816 C CA . LEU B 1 13 ? -8.438 29.266 14.078 1 42.97 13 LEU B CA 1
ATOM 817 C C . LEU B 1 13 ? -7.828 27.859 14.016 1 42.97 13 LEU B C 1
ATOM 819 O O . LEU B 1 13 ? -6.664 27.672 14.375 1 42.97 13 LEU B O 1
ATOM 823 N N . CYS B 1 14 ? -8.578 26.859 14.406 1 41.06 14 CYS B N 1
ATOM 824 C CA . CYS B 1 14 ? -8.227 25.516 13.945 1 41.06 14 CYS B CA 1
ATOM 825 C C . CYS B 1 14 ? -7.84 25.531 12.477 1 41.06 14 CYS B C 1
ATOM 827 O O . CYS B 1 14 ? -8.68 25.781 11.609 1 41.06 14 CYS B O 1
ATOM 829 N N . ALA B 1 15 ? -6.73 26.156 12.078 1 37.66 15 ALA B N 1
ATOM 830 C CA . ALA B 1 15 ? -6.203 25.969 10.727 1 37.66 15 ALA B CA 1
ATOM 831 C C . ALA B 1 15 ? -6.418 24.531 10.266 1 37.66 15 ALA B C 1
ATOM 833 O O . ALA B 1 15 ? -5.922 23.578 10.891 1 37.66 15 ALA B O 1
ATOM 834 N N . ALA B 1 16 ? -7.66 24.172 9.867 1 36.78 16 ALA B N 1
ATOM 835 C CA . ALA B 1 16 ? -7.82 22.984 9.055 1 36.78 16 ALA B CA 1
ATOM 836 C C . ALA B 1 16 ? -6.656 22.812 8.078 1 36.78 16 ALA B C 1
ATOM 838 O O . ALA B 1 16 ? -6.367 23.719 7.293 1 36.78 16 ALA B O 1
ATOM 839 N N . ASP B 1 17 ? -5.602 22.391 8.531 1 36.12 17 ASP B N 1
ATOM 840 C CA . ASP B 1 17 ? -4.652 22.016 7.492 1 36.12 17 ASP B CA 1
ATOM 841 C C . ASP B 1 17 ? -5.371 21.359 6.305 1 36.12 17 ASP B C 1
ATOM 843 O O . ASP B 1 17 ? -6.125 20.406 6.473 1 36.12 17 ASP B O 1
ATOM 847 N N . GLY B 1 18 ? -6.105 22.125 5.43 1 36.78 18 GLY B N 1
ATOM 848 C CA . GLY B 1 18 ? -6.578 21.734 4.109 1 36.78 18 GLY B CA 1
ATOM 849 C C . GLY B 1 18 ? -6.004 20.422 3.633 1 36.78 18 GLY B C 1
ATOM 850 O O . GLY B 1 18 ? -4.898 20.031 4.02 1 36.78 18 GLY B O 1
ATOM 851 N N . VAL B 1 19 ? -6.914 19.484 3.309 1 40.16 19 VAL B N 1
ATOM 852 C CA . VAL B 1 19 ? -6.613 18.141 2.811 1 40.16 19 VAL B CA 1
ATOM 853 C C . VAL B 1 19 ? -5.449 18.219 1.825 1 40.16 19 VAL B C 1
ATOM 855 O O . VAL B 1 19 ? -5.633 18.578 0.661 1 40.16 19 VAL B O 1
ATOM 858 N N . ASN B 1 20 ? -4.414 19.031 1.952 1 45.41 20 ASN B N 1
ATOM 859 C CA . ASN B 1 20 ? -3.262 19.141 1.064 1 45.41 20 ASN B CA 1
ATOM 860 C C . ASN B 1 20 ? -2.809 17.781 0.56 1 45.41 20 ASN B C 1
ATOM 862 O O . ASN B 1 20 ? -3.068 16.766 1.198 1 45.41 20 ASN B O 1
ATOM 866 N N . GLY B 1 21 ? -2.652 17.625 -0.781 1 59.12 21 GLY B N 1
ATOM 867 C CA . GLY B 1 21 ? -1.912 16.531 -1.385 1 59.12 21 GLY B CA 1
ATOM 868 C C . GLY B 1 21 ? -0.939 15.867 -0.427 1 59.12 21 GLY B C 1
ATOM 869 O O . GLY B 1 21 ? -0.227 16.547 0.312 1 59.12 21 GLY B O 1
ATOM 870 N N . GLU B 1 22 ? -1.557 14.75 0.083 1 65.56 22 GLU B N 1
ATOM 871 C CA . GLU B 1 22 ? -0.69 14.016 1.002 1 65.56 22 GLU B CA 1
ATOM 872 C C . GLU B 1 22 ? 0.616 13.609 0.324 1 65.56 22 GLU B C 1
ATOM 874 O O . GLU B 1 22 ? 0.689 13.547 -0.905 1 65.56 22 GLU B O 1
ATOM 879 N N . GLY B 1 23 ? 1.554 13.797 0.898 1 75.25 23 GLY B N 1
ATOM 880 C CA . GLY B 1 23 ? 2.896 13.398 0.506 1 75.25 23 GLY B CA 1
ATOM 881 C C . GLY B 1 23 ? 3.973 13.938 1.426 1 75.25 23 GLY B C 1
ATOM 882 O O . GLY B 1 23 ? 3.67 14.609 2.414 1 75.25 23 GLY B O 1
ATOM 883 N N . GLY B 1 24 ? 5.059 13.375 1.3 1 86.19 24 GLY B N 1
ATOM 884 C CA . GLY B 1 24 ? 6.215 13.828 2.061 1 86.19 24 GLY B CA 1
ATOM 885 C C . GLY B 1 24 ? 6.84 12.727 2.904 1 86.19 24 GLY B C 1
ATOM 886 O O . GLY B 1 24 ? 6.582 11.547 2.678 1 86.19 24 GLY B O 1
ATOM 887 N N . SER B 1 25 ? 7.68 13.336 3.875 1 90.88 25 SER B N 1
ATOM 888 C CA . SER B 1 25 ? 8.445 12.422 4.719 1 90.88 25 SER B CA 1
ATOM 889 C C . SER B 1 25 ? 7.727 12.141 6.031 1 90.88 25 SER B C 1
ATOM 891 O O . SER B 1 25 ? 7.305 13.07 6.727 1 90.88 25 SER B O 1
ATOM 893 N N . ILE B 1 26 ? 7.508 10.984 6.305 1 92.06 26 ILE B N 1
ATOM 894 C CA . ILE B 1 26 ? 6.941 10.531 7.57 1 92.06 26 ILE B CA 1
ATOM 895 C C . ILE B 1 26 ? 8.062 10.055 8.5 1 92.06 26 ILE B C 1
ATOM 897 O O . ILE B 1 26 ? 8.711 9.039 8.227 1 92.06 26 ILE B O 1
ATOM 901 N N . LYS B 1 27 ? 8.281 10.797 9.523 1 92.62 27 LYS B N 1
ATOM 902 C CA . LYS B 1 27 ? 9.391 10.484 10.422 1 92.62 27 LYS B CA 1
ATOM 903 C C . LYS B 1 27 ? 8.875 10.008 11.781 1 92.62 27 LYS B C 1
ATOM 905 O O . LYS B 1 27 ? 9.664 9.633 12.648 1 92.62 27 LYS B O 1
ATOM 910 N N . GLU B 1 28 ? 7.578 10.125 11.922 1 92.94 28 GLU B N 1
ATOM 911 C CA . GLU B 1 28 ? 6.926 9.656 13.148 1 92.94 28 GLU B CA 1
ATOM 912 C C . GLU B 1 28 ? 5.727 8.773 12.828 1 92.94 28 GLU B C 1
ATOM 914 O O . GLU B 1 28 ? 5.367 8.602 11.664 1 92.94 28 GLU B O 1
ATOM 919 N N . ASN B 1 29 ? 5.195 8.32 13.938 1 93.75 29 ASN B N 1
ATOM 920 C CA . ASN B 1 29 ? 4.027 7.465 13.75 1 93.75 29 ASN B CA 1
ATOM 921 C C . ASN B 1 29 ? 2.803 8.273 13.328 1 93.75 29 ASN B C 1
ATOM 923 O O . ASN B 1 29 ? 2.436 9.242 14 1 93.75 29 ASN B O 1
ATOM 927 N N . VAL B 1 30 ? 2.307 7.988 12.211 1 91.69 30 VAL B N 1
ATOM 928 C CA . VAL B 1 30 ? 1.14 8.672 11.656 1 91.69 30 VAL B CA 1
ATOM 929 C C . VAL B 1 30 ? 0.009 7.668 11.445 1 91.69 30 VAL B C 1
ATOM 931 O O . VAL B 1 30 ? 0.254 6.516 11.078 1 91.69 30 VAL B O 1
ATOM 934 N N . VAL B 1 31 ? -1.216 8.102 11.711 1 92.94 31 VAL B N 1
ATOM 935 C CA . VAL B 1 31 ? -2.389 7.266 11.492 1 92.94 31 VAL B CA 1
ATOM 936 C C . VAL B 1 31 ? -3.348 7.949 10.523 1 92.94 31 VAL B C 1
ATOM 938 O O . VAL B 1 31 ? -3.719 9.109 10.727 1 92.94 31 VAL B O 1
ATOM 941 N N . TYR B 1 32 ? -3.625 7.359 9.461 1 91.38 32 TYR B N 1
ATOM 942 C CA . TYR B 1 32 ? -4.676 7.816 8.555 1 91.38 32 TYR B CA 1
ATOM 943 C C . TYR B 1 32 ? -6.047 7.348 9.031 1 91.38 32 TYR B C 1
ATOM 945 O O . TYR B 1 32 ? -6.312 6.145 9.086 1 91.38 32 TYR B O 1
ATOM 953 N N . ASP B 1 33 ? -6.824 8.258 9.297 1 92.12 33 ASP B N 1
ATOM 954 C CA . ASP B 1 33 ? -8.156 7.965 9.812 1 92.12 33 ASP B CA 1
ATOM 955 C C . ASP B 1 33 ? -9.234 8.32 8.789 1 92.12 33 ASP B C 1
ATOM 957 O O . ASP B 1 33 ? -8.984 9.102 7.871 1 92.12 33 ASP B O 1
ATOM 961 N N . VAL B 1 34 ? -10.422 7.758 9.031 1 91.38 34 VAL B N 1
ATOM 962 C CA . VAL B 1 34 ? -11.523 7.906 8.086 1 91.38 34 VAL B CA 1
ATOM 963 C C . VAL B 1 34 ? -11.992 9.359 8.07 1 91.38 34 VAL B C 1
ATOM 965 O O . VAL B 1 34 ? -12.586 9.812 7.086 1 91.38 34 VAL B O 1
ATOM 968 N N . SER B 1 35 ? -11.711 10.039 9.086 1 90.5 35 SER B N 1
ATOM 969 C CA . SER B 1 35 ? -12.172 11.422 9.211 1 90.5 35 SER B CA 1
ATOM 970 C C . SER B 1 35 ? -11.625 12.297 8.086 1 90.5 35 SER B C 1
ATOM 972 O O . SER B 1 35 ? -12.281 13.234 7.648 1 90.5 35 SER B O 1
ATOM 974 N N . ASN B 1 36 ? -10.43 12.008 7.551 1 88.56 36 ASN B N 1
ATOM 975 C CA . ASN B 1 36 ? -9.805 12.789 6.484 1 88.56 36 ASN B CA 1
ATOM 976 C C . ASN B 1 36 ? -9.797 12.023 5.164 1 88.56 36 ASN B C 1
ATOM 978 O O . ASN B 1 36 ? -9.094 12.406 4.227 1 88.56 36 ASN B O 1
ATOM 982 N N . SER B 1 37 ? -10.547 10.977 5.133 1 90.19 37 SER B N 1
ATOM 983 C CA . SER B 1 37 ? -10.617 10.164 3.922 1 90.19 37 SER B CA 1
ATOM 984 C C . SER B 1 37 ? -11.547 10.789 2.889 1 90.19 37 SER B C 1
ATOM 986 O O . SER B 1 37 ? -12.594 11.328 3.238 1 90.19 37 SER B O 1
ATOM 988 N N . PRO B 1 38 ? -11.219 10.797 1.589 1 91.88 38 PRO B N 1
ATOM 989 C CA . PRO B 1 38 ? -10.055 10.156 0.981 1 91.88 38 PRO B CA 1
ATOM 990 C C . PRO B 1 38 ? -8.789 11 1.106 1 91.88 38 PRO B C 1
ATOM 992 O O . PRO B 1 38 ? -8.859 12.234 1.191 1 91.88 38 PRO B O 1
ATOM 995 N N . TYR B 1 39 ? -7.668 10.367 1.194 1 91.06 39 TYR B N 1
ATOM 996 C CA . TYR B 1 39 ? -6.352 10.992 1.153 1 91.06 39 TYR B CA 1
ATOM 997 C C . TYR B 1 39 ? -5.82 11.055 -0.274 1 91.06 39 TYR B C 1
ATOM 999 O O . TYR B 1 39 ? -5.582 10.016 -0.895 1 91.06 39 TYR B O 1
ATOM 1007 N N . LEU B 1 40 ? -5.598 12.188 -0.827 1 89.5 40 LEU B N 1
ATOM 1008 C CA . LEU B 1 40 ? -5.051 12.359 -2.168 1 89.5 40 LEU B CA 1
ATOM 1009 C C . LEU B 1 40 ? -3.545 12.594 -2.115 1 89.5 40 LEU B C 1
ATOM 1011 O O . LEU B 1 40 ? -3.094 13.672 -1.721 1 89.5 40 LEU B O 1
ATOM 1015 N N . VAL B 1 41 ? -2.861 11.648 -2.516 1 89.62 41 VAL B N 1
ATOM 1016 C CA . VAL B 1 41 ? -1.404 11.727 -2.488 1 89.62 41 VAL B CA 1
ATOM 1017 C C . VAL B 1 41 ? -0.892 12.297 -3.807 1 89.62 41 VAL B C 1
ATOM 1019 O O . VAL B 1 41 ? -0.944 11.633 -4.844 1 89.62 41 VAL B O 1
ATOM 1022 N N . THR B 1 42 ? -0.397 13.477 -3.732 1 88.62 42 THR B N 1
ATOM 1023 C CA . THR B 1 42 ? 0.013 14.195 -4.934 1 88.62 42 THR B CA 1
ATOM 1024 C C . THR B 1 42 ? 1.534 14.227 -5.051 1 88.62 42 THR B C 1
ATOM 1026 O O . THR B 1 42 ? 2.074 14.664 -6.066 1 88.62 42 THR B O 1
ATOM 1029 N N . GLN B 1 43 ? 2.193 13.82 -3.955 1 89.56 43 GLN B N 1
ATOM 1030 C CA . GLN B 1 43 ? 3.646 13.695 -3.912 1 89.56 43 GLN B CA 1
ATOM 1031 C C . GLN B 1 43 ? 4.066 12.383 -3.246 1 89.56 43 GLN B C 1
ATOM 1033 O O . GLN B 1 43 ? 3.311 11.812 -2.461 1 89.56 43 GLN B O 1
ATOM 1038 N N . ASP B 1 44 ? 5.219 12.109 -3.541 1 90.94 44 ASP B N 1
ATOM 1039 C CA . ASP B 1 44 ? 5.707 10.836 -3.012 1 90.94 44 ASP B CA 1
ATOM 1040 C C . ASP B 1 44 ? 5.719 10.852 -1.484 1 90.94 44 ASP B C 1
ATOM 1042 O O . ASP B 1 44 ? 6.066 11.859 -0.868 1 90.94 44 ASP B O 1
ATOM 1046 N N . ILE B 1 45 ? 5.391 9.789 -0.894 1 93.12 45 ILE B N 1
ATOM 1047 C CA . ILE B 1 45 ? 5.488 9.586 0.547 1 93.12 45 ILE B CA 1
ATOM 1048 C C . ILE B 1 45 ? 6.73 8.758 0.868 1 93.12 45 ILE B C 1
ATOM 1050 O O . ILE B 1 45 ? 6.984 7.738 0.226 1 93.12 45 ILE B O 1
ATOM 1054 N N . VAL B 1 46 ? 7.5 9.258 1.801 1 93.62 46 VAL B N 1
ATOM 1055 C CA . VAL B 1 46 ? 8.648 8.5 2.289 1 93.62 46 VAL B CA 1
ATOM 1056 C C . VAL B 1 46 ? 8.477 8.211 3.777 1 93.62 46 VAL B C 1
ATOM 1058 O O . VAL B 1 46 ? 8.461 9.125 4.598 1 93.62 46 VAL B O 1
ATOM 1061 N N . ILE B 1 47 ? 8.297 6.984 4.156 1 94 47 ILE B N 1
ATOM 1062 C CA . ILE B 1 47 ? 8.258 6.555 5.547 1 94 47 ILE B CA 1
ATOM 1063 C C . ILE B 1 47 ? 9.672 6.219 6.02 1 94 47 ILE B C 1
ATOM 1065 O O . ILE B 1 47 ? 10.273 5.246 5.555 1 94 47 ILE B O 1
ATOM 1069 N N . HIS B 1 48 ? 10.141 6.977 6.918 1 93.06 48 HIS B N 1
ATOM 1070 C CA . HIS B 1 48 ? 11.523 6.801 7.355 1 93.06 48 HIS B CA 1
ATOM 1071 C C . HIS B 1 48 ? 11.641 5.66 8.359 1 93.06 48 HIS B C 1
ATOM 1073 O O . HIS B 1 48 ? 10.633 5.191 8.898 1 93.06 48 HIS B O 1
ATOM 1079 N N . GLN B 1 49 ? 12.859 5.293 8.453 1 92.38 49 GLN B N 1
ATOM 1080 C CA . GLN B 1 49 ? 13.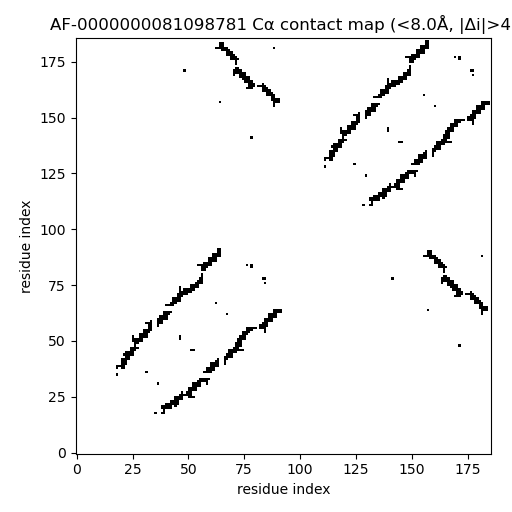133 4.23 9.414 1 92.38 49 GLN B CA 1
ATOM 1081 C C . GLN B 1 49 ? 12.656 4.621 10.812 1 92.38 49 GLN B C 1
ATOM 1083 O O . GLN B 1 49 ? 12.875 5.75 11.258 1 92.38 49 GLN B O 1
ATOM 1088 N N . GLY B 1 50 ? 12.016 3.738 11.477 1 90 50 GLY B N 1
ATOM 1089 C CA . GLY B 1 50 ? 11.539 4.016 12.82 1 90 50 GLY B CA 1
ATOM 1090 C C . GLY B 1 50 ? 10.133 4.598 12.844 1 90 50 GLY B C 1
ATOM 1091 O O . GLY B 1 50 ? 9.516 4.695 13.906 1 90 50 GLY B O 1
ATOM 1092 N N . ALA B 1 51 ? 9.711 5.105 11.68 1 92.06 51 ALA B N 1
ATOM 1093 C CA . ALA B 1 51 ? 8.359 5.66 11.594 1 92.06 51 ALA B CA 1
ATOM 1094 C C . ALA B 1 51 ? 7.363 4.594 11.148 1 92.06 51 ALA B C 1
ATOM 1096 O O . ALA B 1 51 ? 7.746 3.578 10.562 1 92.06 51 ALA B O 1
ATOM 1097 N N . LYS B 1 52 ? 6.137 4.855 11.578 1 93.88 52 LYS B N 1
ATOM 1098 C CA . LYS B 1 52 ? 5.078 3.912 11.242 1 93.88 52 LYS B CA 1
ATOM 1099 C C . LYS B 1 52 ? 3.857 4.637 10.68 1 93.88 52 LYS B C 1
ATOM 1101 O O . LYS B 1 52 ? 3.41 5.637 11.242 1 93.88 52 LYS B O 1
ATOM 1106 N N . LEU B 1 53 ? 3.381 4.199 9.531 1 93.44 53 LEU B N 1
ATOM 1107 C CA . LEU B 1 53 ? 2.119 4.684 8.984 1 93.44 53 LEU B CA 1
ATOM 1108 C C . LEU B 1 53 ? 1.029 3.623 9.109 1 93.44 53 LEU B C 1
ATOM 1110 O O . LEU B 1 53 ? 1.157 2.525 8.562 1 93.44 53 LEU B O 1
ATOM 1114 N N . THR B 1 54 ? 0.013 3.936 9.883 1 95 54 THR B N 1
ATOM 1115 C CA . THR B 1 54 ? -1.121 3.035 10.055 1 95 54 THR B CA 1
ATOM 1116 C C . THR B 1 54 ? -2.352 3.572 9.328 1 95 54 THR B C 1
ATOM 1118 O O . THR B 1 54 ? -2.734 4.727 9.516 1 95 54 THR B O 1
ATOM 1121 N N . ILE B 1 55 ? -2.898 2.811 8.5 1 93.19 55 ILE B N 1
ATOM 1122 C CA . ILE B 1 55 ? -4.113 3.188 7.777 1 93.19 55 ILE B CA 1
ATOM 1123 C C . ILE B 1 55 ? -5.32 2.494 8.406 1 93.19 55 ILE B C 1
ATOM 1125 O O . ILE B 1 55 ? -5.402 1.264 8.414 1 93.19 55 ILE B O 1
ATOM 1129 N N . ASN B 1 56 ? -6.25 3.201 8.898 1 93.44 56 ASN B N 1
ATOM 1130 C CA . ASN B 1 56 ? -7.434 2.668 9.562 1 93.44 56 ASN B CA 1
ATOM 1131 C C . ASN B 1 56 ? -8.461 2.16 8.555 1 93.44 56 ASN B C 1
ATOM 1133 O O . ASN B 1 56 ? -8.5 2.625 7.414 1 93.44 56 ASN B O 1
ATOM 1137 N N . PRO B 1 57 ? -9.258 1.24 9.039 1 94.12 57 PRO B N 1
ATOM 1138 C CA . PRO B 1 57 ? -10.312 0.746 8.164 1 94.12 57 PRO B CA 1
ATOM 1139 C C . PRO B 1 57 ? -11.273 1.849 7.715 1 94.12 57 PRO B C 1
ATOM 1141 O O . PRO B 1 57 ? -11.602 2.742 8.5 1 94.12 57 PRO B O 1
ATOM 1144 N N . GLY B 1 58 ? -11.672 1.782 6.465 1 93.88 58 GLY B N 1
ATOM 1145 C CA . GLY B 1 58 ? -12.602 2.766 5.93 1 93.88 58 GLY B CA 1
ATOM 1146 C C . GLY B 1 58 ? -11.914 3.881 5.164 1 93.88 58 GLY B C 1
ATOM 1147 O O . GLY B 1 58 ? -12.57 4.703 4.523 1 93.88 58 GLY B O 1
ATOM 1148 N N . VAL B 1 59 ? -10.617 3.926 5.227 1 93.81 59 VAL B N 1
ATOM 1149 C CA . VAL B 1 59 ? -9.852 4.996 4.598 1 93.81 59 VAL B CA 1
ATOM 1150 C C . VAL B 1 59 ? -9.617 4.668 3.121 1 93.81 59 VAL B C 1
ATOM 1152 O O . VAL B 1 59 ? -9.43 3.506 2.76 1 93.81 59 VAL B O 1
ATOM 1155 N N . THR B 1 60 ? -9.734 5.68 2.293 1 93.62 60 THR B N 1
ATOM 1156 C CA . THR B 1 60 ? -9.367 5.586 0.885 1 93.62 60 THR B CA 1
ATOM 1157 C C . THR B 1 60 ? -8.148 6.453 0.583 1 93.62 60 THR B C 1
ATOM 1159 O O . THR B 1 60 ? -8.109 7.629 0.952 1 93.62 60 THR B O 1
ATOM 1162 N N . VAL B 1 61 ? -7.148 5.875 0.034 1 91.56 61 VAL B N 1
ATOM 1163 C CA . VAL B 1 61 ? -5.945 6.598 -0.364 1 91.56 61 VAL B CA 1
ATOM 1164 C C . VAL B 1 61 ? -5.84 6.625 -1.887 1 91.56 61 VAL B C 1
ATOM 1166 O O . VAL B 1 61 ? -5.879 5.578 -2.537 1 91.56 61 VAL B O 1
ATOM 1169 N N . LYS B 1 62 ? -5.707 7.77 -2.5 1 90.12 62 LYS B N 1
ATOM 1170 C CA . LYS B 1 62 ? -5.59 7.949 -3.945 1 90.12 62 LYS B CA 1
ATOM 1171 C C . LYS B 1 62 ? -4.234 8.547 -4.316 1 90.12 62 LYS B C 1
ATOM 1173 O O . LYS B 1 62 ? -3.824 9.562 -3.764 1 90.12 62 LYS B O 1
ATOM 1178 N N . PHE B 1 63 ? -3.592 7.902 -5.242 1 88.44 63 PHE B N 1
ATOM 1179 C CA . PHE B 1 63 ? -2.289 8.359 -5.707 1 88.44 63 PHE B CA 1
ATOM 1180 C C . PHE B 1 63 ? -2.396 8.984 -7.094 1 88.44 63 PHE B C 1
ATOM 1182 O O . PHE B 1 63 ? -3.062 8.445 -7.977 1 88.44 63 PHE B O 1
ATOM 1189 N N . ASP B 1 64 ? -1.724 10.125 -7.246 1 85.75 64 ASP B N 1
ATOM 1190 C CA . ASP B 1 64 ? -1.594 10.688 -8.586 1 85.75 64 ASP B CA 1
ATOM 1191 C C . ASP B 1 64 ? -0.705 9.812 -9.469 1 85.75 64 ASP B C 1
ATOM 1193 O O . ASP B 1 64 ? 0.152 9.078 -8.961 1 85.75 64 ASP B O 1
ATOM 1197 N N . PRO B 1 65 ? -0.943 9.914 -10.773 1 83.56 65 PRO B N 1
ATOM 1198 C CA . PRO B 1 65 ? -0.066 9.133 -11.648 1 83.56 65 PRO B CA 1
ATOM 1199 C C . PRO B 1 65 ? 1.41 9.477 -11.461 1 83.56 65 PRO B C 1
ATOM 1201 O O . PRO B 1 65 ? 1.769 10.648 -11.359 1 83.56 65 PRO B O 1
ATOM 1204 N N . GLY B 1 66 ? 2.191 8.531 -11.312 1 84.56 66 GLY B N 1
ATOM 1205 C CA . GLY B 1 66 ? 3.623 8.742 -11.164 1 84.56 66 GLY B CA 1
ATOM 1206 C C . GLY B 1 66 ? 4.051 8.945 -9.727 1 84.56 66 GLY B C 1
ATOM 1207 O O . GLY B 1 66 ? 5.242 9.047 -9.43 1 84.56 66 GLY B O 1
ATOM 1208 N N . VAL B 1 67 ? 3.08 9.078 -8.891 1 86.69 67 VAL B N 1
ATOM 1209 C CA . VAL B 1 67 ? 3.354 9.242 -7.473 1 86.69 67 VAL B CA 1
ATOM 1210 C C . VAL B 1 67 ? 3.357 7.883 -6.781 1 86.69 67 VAL B C 1
ATOM 1212 O O . VAL B 1 67 ? 2.646 6.965 -7.195 1 86.69 67 VAL B O 1
ATOM 1215 N N . GLY B 1 68 ? 4.219 7.805 -5.75 1 89 68 GLY B N 1
ATOM 1216 C CA . GLY B 1 6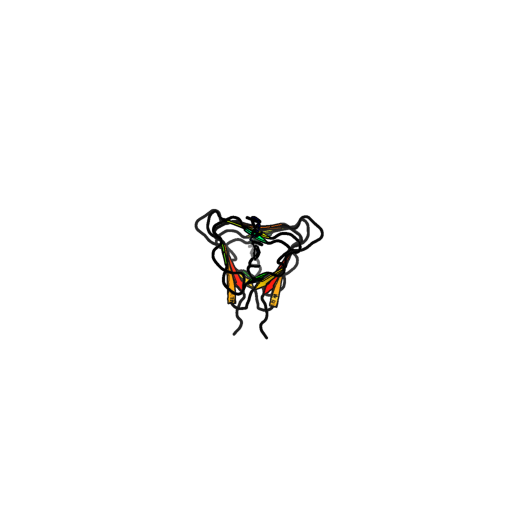8 ? 4.305 6.535 -5.047 1 89 68 GLY B CA 1
ATOM 1217 C C . GLY B 1 68 ? 4.695 6.684 -3.588 1 89 68 GLY B C 1
ATOM 1218 O O . GLY B 1 68 ? 4.535 7.758 -3.004 1 89 68 GLY B O 1
ATOM 1219 N N . MET B 1 69 ? 5.125 5.543 -3.035 1 92.25 69 MET B N 1
ATOM 1220 C CA . MET B 1 69 ? 5.535 5.512 -1.633 1 92.25 69 MET B CA 1
ATOM 1221 C C . MET B 1 69 ? 6.82 4.715 -1.46 1 92.25 69 MET B C 1
ATOM 1223 O O . MET B 1 69 ? 7 3.67 -2.09 1 92.25 69 MET B O 1
ATOM 1227 N N . THR B 1 70 ? 7.703 5.277 -0.72 1 94.25 70 THR B N 1
ATOM 1228 C CA . THR B 1 70 ? 8.914 4.586 -0.302 1 94.25 70 THR B CA 1
ATOM 1229 C C . THR B 1 70 ? 8.859 4.246 1.185 1 94.25 70 THR B C 1
ATOM 1231 O O . THR B 1 70 ? 8.773 5.141 2.029 1 94.25 70 THR B O 1
ATOM 1234 N N . ILE B 1 71 ? 8.922 2.998 1.488 1 94.56 71 ILE B N 1
ATOM 1235 C CA . ILE B 1 71 ? 8.773 2.529 2.861 1 94.56 71 ILE B CA 1
ATOM 1236 C C . ILE B 1 71 ? 10.125 2.064 3.4 1 94.56 71 ILE B C 1
ATOM 1238 O O . ILE B 1 71 ? 10.672 1.065 2.934 1 94.56 71 ILE B O 1
ATOM 1242 N N . ARG B 1 72 ? 10.695 2.816 4.301 1 94.31 72 ARG B N 1
ATOM 1243 C CA . ARG B 1 72 ? 11.914 2.451 5.004 1 94.31 72 ARG B CA 1
ATOM 1244 C C . ARG B 1 72 ? 11.617 2.041 6.441 1 94.31 72 ARG B C 1
ATOM 1246 O O . ARG B 1 72 ? 12.508 1.554 7.148 1 94.31 72 ARG B O 1
ATOM 1253 N N . GLY B 1 73 ? 10.453 2.312 6.812 1 94.75 73 GLY B N 1
ATOM 1254 C CA . GLY B 1 73 ? 9.953 1.94 8.125 1 94.75 73 GLY B CA 1
ATOM 1255 C C . GLY B 1 73 ? 8.883 0.865 8.078 1 94.75 73 GLY B C 1
ATOM 1256 O O . GLY B 1 73 ? 9.109 -0.218 7.535 1 94.75 73 GLY B O 1
ATOM 1257 N N . VAL B 1 74 ? 7.652 1.336 8.719 1 93.44 74 VAL B N 1
ATOM 1258 C CA . VAL B 1 74 ? 6.598 0.332 8.789 1 93.44 74 VAL B CA 1
ATOM 1259 C C . VAL B 1 74 ? 5.309 0.893 8.188 1 93.44 74 VAL B C 1
ATOM 1261 O O . VAL B 1 74 ? 4.918 2.023 8.484 1 93.44 74 VAL B O 1
ATOM 1264 N N . LEU B 1 75 ? 4.656 0.225 7.262 1 94.06 75 LEU B N 1
ATOM 1265 C CA . LEU B 1 75 ? 3.312 0.487 6.758 1 94.06 75 LEU B CA 1
ATOM 1266 C C . LEU B 1 75 ? 2.355 -0.633 7.156 1 94.06 75 LEU B C 1
ATOM 1268 O O . LEU B 1 75 ? 2.639 -1.81 6.922 1 94.06 75 LEU B O 1
ATOM 1272 N N . LYS B 1 76 ? 1.319 -0.271 7.77 1 94.75 76 LYS B N 1
ATOM 1273 C CA . LYS B 1 76 ? 0.35 -1.263 8.227 1 94.75 76 LYS B CA 1
ATOM 1274 C C . LYS B 1 76 ? -1.077 -0.821 7.914 1 94.75 76 LYS B C 1
ATOM 1276 O O . LYS B 1 76 ? -1.471 0.3 8.242 1 94.75 76 LYS B O 1
ATOM 1281 N N . ALA B 1 77 ? -1.756 -1.581 7.203 1 93.94 77 ALA B N 1
ATOM 1282 C CA . ALA B 1 77 ? -3.195 -1.443 7 1 93.94 77 ALA B CA 1
ATOM 1283 C C . ALA B 1 77 ? -3.938 -2.693 7.461 1 93.94 77 ALA B C 1
ATOM 1285 O O . ALA B 1 77 ? -3.773 -3.771 6.887 1 93.94 77 ALA B O 1
ATOM 1286 N N . GLU B 1 78 ? -4.605 -2.572 8.5 1 89.94 78 GLU B N 1
ATOM 1287 C CA . GLU B 1 78 ? -5.316 -3.703 9.094 1 89.94 78 GLU B CA 1
ATOM 1288 C C . GLU B 1 78 ? -6.809 -3.404 9.227 1 89.94 78 GLU B C 1
ATOM 1290 O O . GLU B 1 78 ? -7.195 -2.416 9.859 1 89.94 78 GLU B O 1
ATOM 1295 N N . VAL B 1 79 ? -7.5 -4.246 8.547 1 87.56 79 VAL B N 1
ATOM 1296 C CA . VAL B 1 79 ? -8.945 -4.066 8.586 1 87.56 79 VAL B CA 1
ATOM 1297 C C . VAL B 1 79 ? -9.57 -5.125 9.492 1 87.56 79 VAL B C 1
ATOM 1299 O O . VAL B 1 79 ? -9.43 -6.328 9.242 1 87.56 79 VAL B O 1
ATOM 1302 N N . SER B 1 80 ? -9.922 -4.758 10.625 1 74.69 80 SER B N 1
ATOM 1303 C CA . SER B 1 80 ? -10.531 -5.664 11.586 1 74.69 80 SER B CA 1
ATOM 1304 C C . SER B 1 80 ? -12.039 -5.77 11.375 1 74.69 80 SER B C 1
ATOM 1306 O O . SER B 1 80 ? -12.656 -6.777 11.734 1 74.69 80 SER B O 1
ATOM 1308 N N . LYS B 1 81 ? -12.648 -4.777 10.938 1 74.69 81 LYS B N 1
ATOM 1309 C CA . LYS B 1 81 ? -14.102 -4.699 10.828 1 74.69 81 LYS B CA 1
ATOM 1310 C C . LYS B 1 81 ? -14.547 -4.73 9.367 1 74.69 81 LYS B C 1
ATOM 1312 O O . LYS B 1 81 ? -13.74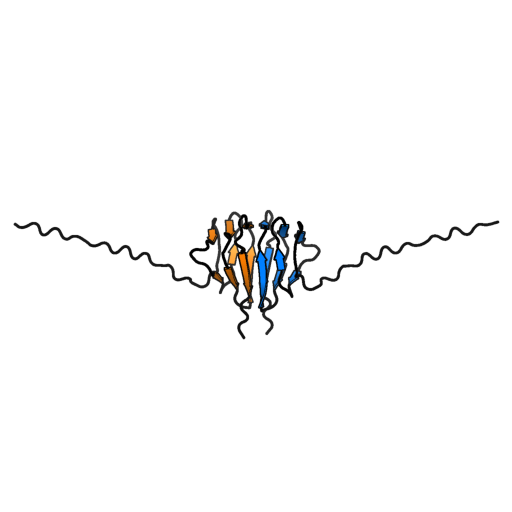2 -5.004 8.477 1 74.69 81 LYS B O 1
ATOM 1317 N N . SER B 1 82 ? -15.852 -4.48 9.156 1 77.81 82 SER B N 1
ATOM 1318 C CA . SER B 1 82 ? -16.516 -4.57 7.859 1 77.81 82 SER B CA 1
ATOM 1319 C C . SER B 1 82 ? -16.156 -3.391 6.965 1 77.81 82 SER B C 1
ATOM 1321 O O . SER B 1 82 ? -16.672 -3.258 5.855 1 77.81 82 SER B O 1
ATOM 1323 N N . LYS B 1 83 ? -15.133 -2.598 7.383 1 87.94 83 LYS B N 1
ATOM 1324 C CA . LYS B 1 83 ? -14.797 -1.471 6.52 1 87.94 83 LYS B CA 1
ATOM 1325 C C . LYS B 1 83 ? -13.453 -1.695 5.824 1 87.94 83 LYS B C 1
ATOM 1327 O O . LYS B 1 83 ? -12.43 -1.889 6.484 1 87.94 83 LYS B O 1
ATOM 1332 N N . GLU B 1 84 ? -13.484 -1.635 4.641 1 93.81 84 GLU B N 1
ATOM 1333 C CA . GLU B 1 84 ? -12.297 -1.921 3.85 1 93.81 84 GLU B CA 1
ATOM 1334 C C . GLU B 1 84 ? -11.445 -0.669 3.662 1 93.81 84 GLU B C 1
ATOM 1336 O O . GLU B 1 84 ? -11.906 0.447 3.895 1 93.81 84 GLU B O 1
ATOM 1341 N N . VAL B 1 85 ? -10.195 -0.886 3.414 1 94.19 85 VAL B N 1
ATOM 1342 C CA . VAL B 1 85 ? -9.273 0.172 3.004 1 94.19 85 VAL B CA 1
ATOM 1343 C C . VAL B 1 85 ? -9.055 0.109 1.493 1 94.19 85 VAL B C 1
ATOM 1345 O O . VAL B 1 85 ? -8.883 -0.974 0.93 1 94.19 85 VAL B O 1
ATOM 1348 N N . LYS B 1 86 ? -9.156 1.233 0.854 1 93.69 86 LYS B N 1
ATOM 1349 C CA . LYS B 1 86 ? -8.969 1.28 -0.593 1 93.69 86 LYS B CA 1
ATOM 1350 C C . LYS B 1 86 ? -7.75 2.129 -0.961 1 93.69 86 LYS B C 1
ATOM 1352 O O . LYS B 1 86 ? -7.586 3.238 -0.45 1 93.69 86 LYS B O 1
ATOM 1357 N N . VAL B 1 87 ? -6.914 1.625 -1.775 1 91.88 87 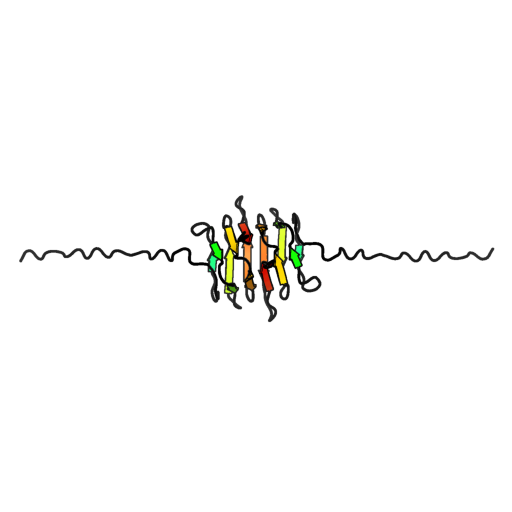VAL B N 1
ATOM 1358 C CA . VAL B 1 87 ? -5.773 2.324 -2.361 1 91.88 87 VAL B CA 1
ATOM 1359 C C . VAL B 1 87 ? -5.898 2.332 -3.883 1 91.88 87 VAL B C 1
ATOM 1361 O O . VAL B 1 87 ? -5.973 1.273 -4.512 1 91.88 87 VAL B O 1
ATOM 1364 N N . ARG B 1 88 ? -5.926 3.549 -4.453 1 88.94 88 ARG B N 1
ATOM 1365 C CA . ARG B 1 88 ? -6.164 3.654 -5.891 1 88.94 88 ARG B CA 1
ATOM 1366 C C . ARG B 1 88 ? -5.219 4.668 -6.527 1 88.94 88 ARG B C 1
ATOM 1368 O O . ARG B 1 88 ? -4.828 5.648 -5.891 1 88.94 88 ARG B O 1
ATOM 1375 N N . SER B 1 89 ? -4.738 4.352 -7.746 1 85.56 89 SER B N 1
ATOM 1376 C CA . SER B 1 89 ? -4.047 5.348 -8.555 1 85.56 89 SER B CA 1
ATOM 1377 C C . SER B 1 89 ? -5.027 6.164 -9.391 1 85.56 89 SER B C 1
ATOM 1379 O O . SER B 1 89 ? -5.934 5.609 -10.016 1 85.56 89 SER B O 1
ATOM 1381 N N . VAL B 1 90 ? -4.93 7.406 -9.281 1 77.62 90 VAL B N 1
ATOM 1382 C CA . VAL B 1 90 ? -5.836 8.266 -10.031 1 77.62 90 VAL B CA 1
ATOM 1383 C C . VAL B 1 90 ? -5.465 8.234 -11.516 1 77.62 90 VAL B C 1
ATOM 1385 O O . VAL B 1 90 ? -4.293 8.094 -11.867 1 77.62 90 VAL B O 1
ATOM 1388 N N . GLN B 1 91 ? -6.434 7.812 -12.32 1 68.06 91 GLN B N 1
ATOM 1389 C CA . GLN B 1 91 ? -6.215 7.91 -13.758 1 68.06 91 GLN B CA 1
ATOM 1390 C C . GLN B 1 91 ? -6.484 9.328 -14.266 1 68.06 91 GLN B C 1
ATOM 1392 O O . GLN B 1 91 ? -7.559 9.883 -14.023 1 68.06 91 GLN B O 1
ATOM 1397 N N . LYS B 1 92 ? -5.484 10.07 -14.188 1 51.81 92 LYS B N 1
ATOM 1398 C CA . LYS B 1 92 ? -5.797 11.336 -14.844 1 51.81 92 LYS B CA 1
ATOM 1399 C C . LYS B 1 92 ? -5.938 11.156 -16.344 1 51.81 92 LYS B C 1
ATOM 1401 O O . LYS B 1 92 ? -5.062 10.578 -17 1 51.81 92 LYS B O 1
ATOM 1406 N N . PHE B 1 93 ? -7.285 10.828 -16.797 1 42.78 93 PHE B N 1
ATOM 1407 C CA . PHE B 1 93 ? -7.594 10.883 -18.219 1 42.78 93 PHE B CA 1
ATOM 1408 C C . PHE B 1 93 ? -7.355 12.281 -18.766 1 42.78 93 PHE B C 1
ATOM 1410 O O . PHE B 1 93 ? -7.465 13.266 -18.047 1 42.78 93 PHE B O 1
#

Organism: NCBI:txid1843537

Secondary structure (DSSP, 8-state):
---------------------EEEEE-S-EEE-GGGPSEEEEEEEEE-TT-EEEEPTT-EEEE-TT-EEEESSEEEEE--SS--EEEEE----/---------------------EEEEE-S-EEE-GGGPSEEEEEEEEE-TT-EEEEPTT-EEEE-TT-EEEESSEEEEE--SS--EEEEE----

Solvent-accessible surface area (backbone atoms only — not comparable to full-atom values): 9869 Å² total; per-residue (Å²): 134,87,80,80,82,78,77,77,80,78,77,77,72,74,72,68,75,63,88,55,60,36,54,39,78,34,70,48,76,42,72,46,47,47,89,63,45,65,39,46,24,67,36,47,30,34,32,30,65,87,7,34,43,37,40,35,47,51,20,33,38,36,25,34,62,60,22,34,37,38,34,30,8,35,40,38,35,54,21,88,57,98,33,42,24,37,39,37,30,38,58,82,125,134,88,80,77,80,78,76,78,80,78,76,77,73,74,72,67,76,63,89,57,61,37,50,38,78,34,71,49,77,42,72,47,47,48,88,61,45,65,39,45,23,66,37,49,30,34,31,30,65,89,7,34,43,36,41,36,45,50,20,34,39,34,25,35,63,60,21,35,37,38,34,30,8,36,42,38,35,53,21,87,57,96,33,43,25,37,38,36,29,41,59,82,124

pLDDT: mean 79.18, std 19.28, range [35.94, 95.0]

Foldseek 3Di:
DPPDPPPPPPPPPPPPPPLPQDADEFAAEEEADQVSAPRHHAAEHEYAAPHEYEYEFQHEYEYEVPYYYHYHYYYDYDYPDPGHYHYYYDPPD/DPPPPPPPPPPPPPPPPPLPQDADEFAAEEEADLVSAPRHHAAEHEYAAPHEYEYEFQHEYEYEVPYYYHYHYYYDYDYPDPGHYHYYYDPPD